Protein AF-A0A401TMN5-F1 (afdb_monomer_lite)

Radius of gyration: 75.32 Å; chains: 1; bounding box: 165×48×218 Å

Structure (mmCIF, N/CA/C/O backbone):
data_AF-A0A401TMN5-F1
#
_entry.id   AF-A0A401TMN5-F1
#
loop_
_atom_site.group_PDB
_atom_site.id
_atom_site.type_symbol
_atom_site.label_atom_id
_atom_site.label_alt_id
_atom_site.label_comp_id
_atom_site.label_asym_id
_atom_site.label_entity_id
_atom_site.label_seq_id
_atom_site.pdbx_PDB_ins_code
_atom_site.Cartn_x
_atom_site.Cartn_y
_atom_site.Cartn_z
_atom_site.occupancy
_atom_site.B_iso_or_equiv
_atom_site.auth_seq_id
_atom_site.auth_comp_id
_atom_site.auth_asym_id
_atom_site.auth_atom_id
_atom_site.pdbx_PDB_model_num
ATOM 1 N N . MET A 1 1 ? 46.908 -35.341 -21.602 1.00 41.22 1 MET A N 1
ATOM 2 C CA . MET A 1 1 ? 45.912 -35.443 -22.692 1.00 41.22 1 MET A CA 1
ATOM 3 C C . MET A 1 1 ? 45.702 -34.010 -23.177 1.00 41.22 1 MET A C 1
ATOM 5 O O . MET A 1 1 ? 45.139 -33.243 -22.419 1.00 41.22 1 MET A O 1
ATOM 9 N N . SER A 1 2 ? 46.355 -33.487 -24.227 1.00 40.03 2 SER A N 1
ATOM 10 C CA . SER A 1 2 ? 46.345 -33.921 -25.642 1.00 40.03 2 SER A CA 1
ATOM 11 C C . SER A 1 2 ? 44.926 -34.336 -26.045 1.00 40.03 2 SER A C 1
ATOM 13 O O . SER A 1 2 ? 44.386 -35.235 -25.409 1.00 40.03 2 SER A O 1
ATOM 15 N N . VAL A 1 3 ? 44.266 -33.691 -27.012 1.00 43.62 3 VAL A N 1
ATOM 16 C CA . VAL A 1 3 ? 44.482 -33.991 -28.437 1.00 43.62 3 VAL A CA 1
ATOM 17 C C . VAL A 1 3 ? 43.688 -33.000 -29.333 1.00 43.62 3 VAL A C 1
ATOM 19 O O . VAL A 1 3 ? 42.474 -32.915 -29.186 1.00 43.62 3 VAL A O 1
ATOM 22 N N . TYR A 1 4 ? 44.417 -32.342 -30.258 1.00 43.50 4 TYR A N 1
ATOM 23 C CA . TYR A 1 4 ? 44.103 -31.986 -31.669 1.00 43.50 4 TYR A CA 1
ATOM 24 C C . TYR A 1 4 ? 43.139 -30.817 -31.974 1.00 43.50 4 TYR A C 1
ATOM 26 O O . TYR A 1 4 ? 41.980 -30.833 -31.581 1.00 43.50 4 TYR A O 1
ATOM 34 N N . ASP A 1 5 ? 43.628 -29.704 -32.550 1.00 44.66 5 ASP A N 1
ATOM 35 C CA . ASP A 1 5 ? 44.030 -29.446 -33.971 1.00 44.66 5 ASP A CA 1
ATOM 36 C C . ASP A 1 5 ? 42.817 -28.956 -34.780 1.00 44.66 5 ASP A C 1
ATOM 38 O O . ASP A 1 5 ? 41.698 -29.366 -34.512 1.00 44.66 5 ASP A O 1
ATOM 42 N N . ALA A 1 6 ? 42.871 -28.136 -35.826 1.00 48.22 6 ALA A N 1
ATOM 43 C CA . ALA A 1 6 ? 43.822 -27.271 -36.527 1.00 48.22 6 ALA A CA 1
ATOM 44 C C . ALA A 1 6 ? 42.944 -26.541 -37.590 1.00 48.22 6 ALA A C 1
ATOM 46 O O . ALA A 1 6 ? 41.729 -26.729 -37.604 1.00 48.22 6 ALA A O 1
ATOM 47 N N . LEU A 1 7 ? 43.555 -25.795 -38.524 1.00 44.66 7 LEU A N 1
ATOM 48 C CA . LEU A 1 7 ? 42.970 -25.001 -39.638 1.00 44.66 7 LEU A CA 1
ATOM 49 C C . LEU A 1 7 ? 42.640 -23.549 -39.221 1.00 44.66 7 LEU A C 1
ATOM 51 O O . LEU A 1 7 ? 41.701 -23.305 -38.482 1.00 44.66 7 LEU A O 1
ATOM 55 N N . GLY A 1 8 ? 43.360 -22.489 -39.599 1.00 42.53 8 GLY A N 1
ATOM 56 C CA . GLY A 1 8 ? 44.159 -22.205 -40.795 1.00 42.53 8 GLY A CA 1
ATOM 57 C C . GLY A 1 8 ? 43.570 -20.938 -41.455 1.00 42.53 8 GLY A C 1
ATOM 58 O O . GLY A 1 8 ? 42.398 -20.966 -41.824 1.00 42.53 8 GLY A O 1
ATOM 59 N N . PRO A 1 9 ? 44.294 -19.806 -41.576 1.00 50.53 9 PRO A N 1
ATOM 60 C CA . PRO A 1 9 ? 43.710 -18.562 -42.081 1.00 50.53 9 PRO A CA 1
ATOM 61 C C . PRO A 1 9 ? 43.578 -18.566 -43.612 1.00 50.53 9 PRO A C 1
ATOM 63 O O . PRO A 1 9 ? 44.536 -18.819 -44.344 1.00 50.53 9 PRO A O 1
ATOM 66 N N . SER A 1 10 ? 42.369 -18.248 -44.080 1.00 46.88 10 SER A N 1
ATOM 67 C CA . SER A 1 10 ? 41.994 -18.138 -45.491 1.00 46.88 10 SER A CA 1
ATOM 68 C C . SER A 1 10 ? 42.803 -17.044 -46.206 1.00 46.88 10 SER A C 1
ATOM 70 O O . SER A 1 10 ? 42.696 -15.856 -45.887 1.00 46.88 10 SER A O 1
ATOM 72 N N . ARG A 1 11 ? 43.638 -17.456 -47.168 1.00 48.62 11 ARG A N 1
ATOM 73 C CA . ARG A 1 11 ? 44.368 -16.580 -48.099 1.00 48.62 11 ARG A CA 1
ATOM 74 C C . ARG A 1 11 ? 43.400 -16.015 -49.141 1.00 48.62 11 ARG A C 1
ATOM 76 O O . ARG A 1 11 ? 42.603 -16.752 -49.713 1.00 48.62 11 ARG A O 1
ATOM 83 N N . ARG A 1 12 ? 43.496 -14.711 -49.418 1.00 63.12 12 ARG A N 1
ATOM 84 C CA . ARG A 1 12 ? 42.761 -14.051 -50.512 1.00 63.12 12 ARG A CA 1
ATOM 85 C C . ARG A 1 12 ? 43.529 -14.172 -51.846 1.00 63.12 12 ARG A C 1
ATOM 87 O O . ARG A 1 12 ? 44.757 -14.224 -51.815 1.00 63.12 12 ARG A O 1
ATOM 94 N N . PRO A 1 13 ? 42.848 -14.175 -53.008 1.00 45.81 13 PRO A N 1
ATOM 95 C CA . PRO A 1 13 ? 43.365 -14.750 -54.262 1.00 45.81 13 PRO A CA 1
ATOM 96 C C . PRO A 1 13 ? 44.265 -13.848 -55.132 1.00 45.81 13 PRO A C 1
ATOM 98 O O . PRO A 1 13 ? 44.257 -13.995 -56.348 1.00 45.81 13 PRO A O 1
ATOM 101 N N . TRP A 1 14 ? 45.034 -12.914 -54.564 1.00 56.97 14 TRP A N 1
ATOM 102 C CA . TRP A 1 14 ? 45.851 -11.977 -55.369 1.00 56.97 14 TRP A CA 1
ATOM 103 C C . TRP A 1 14 ? 47.344 -11.964 -55.013 1.00 56.97 14 TRP A C 1
ATOM 105 O O . TRP A 1 14 ? 48.062 -11.052 -55.410 1.00 56.97 14 TRP A O 1
ATOM 115 N N . ASP A 1 15 ? 47.822 -12.970 -54.280 1.00 51.53 15 ASP A N 1
ATOM 116 C CA . ASP A 1 15 ? 49.229 -13.103 -53.878 1.00 51.53 15 ASP A CA 1
ATOM 117 C C . ASP A 1 15 ? 49.988 -14.059 -54.819 1.00 51.53 15 ASP A C 1
ATOM 119 O O . ASP A 1 15 ? 50.491 -15.102 -54.411 1.00 51.53 15 ASP A O 1
ATOM 123 N N . GLU A 1 16 ? 50.084 -13.707 -56.100 1.00 48.06 16 GLU A N 1
ATOM 124 C CA . GLU A 1 16 ? 51.051 -14.316 -57.020 1.00 48.06 16 GLU A CA 1
ATOM 125 C C . GLU A 1 16 ? 51.724 -13.225 -57.856 1.00 48.06 16 GLU A C 1
ATOM 127 O O . GLU A 1 16 ? 51.071 -12.483 -58.586 1.00 48.06 16 GLU A O 1
ATOM 132 N N . GLY A 1 17 ? 53.053 -13.132 -57.746 1.00 43.12 17 GLY A N 1
ATOM 133 C CA . GLY A 1 17 ? 53.873 -12.341 -58.666 1.00 43.12 17 GLY A CA 1
ATOM 134 C C . GLY A 1 17 ? 54.751 -11.266 -58.025 1.00 43.12 17 GLY A C 1
ATOM 135 O O . GLY A 1 17 ? 54.719 -10.113 -58.444 1.00 43.12 17 GLY A O 1
ATOM 136 N N . ARG A 1 18 ? 55.596 -11.628 -57.052 1.00 50.06 18 ARG A N 1
ATOM 137 C CA . ARG A 1 18 ? 56.775 -10.819 -56.696 1.00 50.06 18 ARG A CA 1
ATOM 138 C C . ARG A 1 18 ? 58.020 -11.434 -57.355 1.00 50.06 18 ARG A C 1
ATOM 140 O O . ARG A 1 18 ? 58.367 -12.556 -56.991 1.00 50.06 18 ARG A O 1
ATOM 147 N N . PRO A 1 19 ? 58.727 -10.744 -58.270 1.00 55.44 19 PRO A N 1
ATOM 148 C CA . PRO A 1 19 ? 60.053 -11.181 -58.697 1.00 55.44 19 PRO A CA 1
ATOM 149 C C . PRO A 1 19 ? 61.143 -10.762 -57.678 1.00 55.44 19 PRO A C 1
ATOM 151 O O . PRO A 1 19 ? 60.977 -9.754 -56.982 1.00 55.44 19 PRO A O 1
ATOM 154 N N . PRO A 1 20 ? 62.245 -11.532 -57.559 1.00 62.59 20 PRO A N 1
ATOM 155 C CA . PRO A 1 20 ? 63.325 -11.304 -56.592 1.00 62.59 20 PRO A CA 1
ATOM 156 C C . PRO A 1 20 ? 64.336 -10.229 -57.055 1.00 62.59 20 PRO A C 1
ATOM 158 O O . PRO A 1 20 ? 64.344 -9.854 -58.229 1.00 62.59 20 PRO A O 1
ATOM 161 N N . PRO A 1 21 ? 65.212 -9.730 -56.154 1.00 51.03 21 PRO A N 1
ATOM 162 C CA . PRO A 1 21 ? 66.201 -8.706 -56.484 1.00 51.03 21 PRO A CA 1
ATOM 163 C C . PRO A 1 21 ? 67.394 -9.288 -57.258 1.00 51.03 21 PRO A C 1
ATOM 165 O O . PRO A 1 21 ? 67.922 -10.345 -56.913 1.00 51.03 21 PRO A O 1
ATOM 168 N N . ALA A 1 22 ? 67.853 -8.569 -58.283 1.00 38.09 22 ALA A N 1
ATOM 169 C CA . ALA A 1 22 ? 69.052 -8.918 -59.037 1.00 38.09 22 ALA A CA 1
ATOM 170 C C . ALA A 1 22 ? 70.311 -8.313 -58.388 1.00 38.09 22 ALA A C 1
ATOM 172 O O . ALA A 1 22 ? 70.464 -7.094 -58.318 1.00 38.09 22 ALA A O 1
ATOM 173 N N . SER A 1 23 ? 71.219 -9.191 -57.956 1.00 45.34 23 SER A N 1
ATOM 174 C CA . SER A 1 23 ? 72.615 -8.888 -57.613 1.00 45.34 23 SER A CA 1
ATOM 175 C C . SER A 1 23 ? 73.531 -9.026 -58.847 1.00 45.34 23 SER A C 1
ATOM 177 O O . SER A 1 23 ? 73.165 -9.702 -59.810 1.00 45.34 23 SER A O 1
ATOM 179 N N . PRO A 1 24 ? 74.727 -8.405 -58.850 1.00 57.41 24 PRO A N 1
ATOM 180 C CA . PRO A 1 24 ? 75.516 -8.167 -60.057 1.00 57.41 24 PRO A CA 1
ATOM 181 C C . PRO A 1 24 ? 76.579 -9.249 -60.296 1.00 57.41 24 PRO A C 1
ATOM 183 O O . PRO A 1 24 ? 77.239 -9.669 -59.349 1.00 57.41 24 PRO A O 1
ATOM 186 N N . CYS A 1 25 ? 76.847 -9.625 -61.556 1.00 30.80 25 CYS A N 1
ATOM 187 C CA . CYS A 1 25 ? 78.163 -10.140 -61.968 1.00 30.80 25 CYS A CA 1
ATOM 188 C C . CYS A 1 25 ? 78.388 -10.192 -63.496 1.00 30.80 25 CYS A C 1
ATOM 190 O O . CYS A 1 25 ? 77.659 -10.842 -64.230 1.00 30.80 25 CYS A O 1
ATOM 192 N N . LYS A 1 26 ? 79.500 -9.557 -63.900 1.00 32.19 26 LYS A N 1
ATOM 193 C CA . LYS A 1 26 ? 80.597 -10.054 -64.763 1.00 32.19 26 LYS A CA 1
ATOM 194 C C . LYS A 1 26 ? 80.309 -10.549 -66.198 1.00 32.19 26 LYS A C 1
ATOM 196 O O . LYS A 1 26 ? 79.873 -11.664 -66.427 1.00 32.19 26 LYS A O 1
ATOM 201 N N . ARG A 1 27 ? 80.799 -9.728 -67.142 1.00 40.50 27 ARG A N 1
ATOM 202 C CA . ARG A 1 27 ? 81.803 -10.025 -68.195 1.00 40.50 27 ARG A CA 1
ATOM 203 C C . ARG A 1 27 ? 81.790 -11.434 -68.810 1.00 40.50 27 ARG A C 1
ATOM 205 O O . ARG A 1 27 ? 82.268 -12.358 -68.167 1.00 40.50 27 ARG A O 1
ATOM 212 N N . VAL A 1 28 ? 81.561 -11.507 -70.127 1.00 33.22 28 VAL A N 1
ATOM 213 C CA . VAL A 1 28 ? 82.340 -12.380 -71.027 1.00 33.22 28 VAL A CA 1
ATOM 214 C C . VAL A 1 28 ? 82.621 -11.649 -72.343 1.00 33.22 28 VAL A C 1
ATOM 216 O O . VAL A 1 28 ? 81.725 -11.132 -73.003 1.00 33.22 28 VAL A O 1
ATOM 219 N N . SER A 1 29 ? 83.907 -11.597 -72.676 1.00 41.50 29 SER A N 1
ATOM 220 C CA . SER A 1 29 ? 84.474 -11.158 -73.944 1.00 41.50 29 SER A CA 1
ATOM 221 C C . SER A 1 29 ? 84.162 -12.165 -75.056 1.00 41.50 29 SER A C 1
ATOM 223 O O . SER A 1 29 ? 84.325 -13.363 -74.852 1.00 41.50 29 SER A O 1
ATOM 225 N N . GLY A 1 30 ? 83.809 -11.687 -76.248 1.00 30.91 30 GLY A N 1
ATOM 226 C CA . GLY A 1 30 ? 83.633 -12.517 -77.441 1.00 30.91 30 GLY A CA 1
ATOM 227 C C . GLY A 1 30 ? 84.068 -11.763 -78.690 1.00 30.91 30 GLY A C 1
ATOM 228 O O . GLY A 1 30 ? 83.282 -11.062 -79.314 1.00 30.91 30 GLY A O 1
ATOM 229 N N . LEU A 1 31 ? 85.354 -11.877 -79.010 1.00 41.25 31 LEU A N 1
ATOM 230 C CA . LEU A 1 31 ? 85.978 -11.393 -80.234 1.00 41.25 31 LEU A CA 1
ATOM 231 C C . LEU A 1 31 ? 85.603 -12.345 -81.382 1.00 41.25 31 LEU A C 1
ATOM 233 O O . LEU A 1 31 ? 85.973 -13.514 -81.326 1.00 41.25 31 LEU A O 1
ATOM 237 N N . VAL A 1 32 ? 84.948 -11.868 -82.443 1.00 37.34 32 VAL A N 1
ATOM 238 C CA . VAL A 1 32 ? 84.940 -12.574 -83.737 1.00 37.34 32 VAL A CA 1
ATOM 239 C C . VAL A 1 32 ? 85.198 -11.570 -84.854 1.00 37.34 32 VAL A C 1
ATOM 241 O O . VAL A 1 32 ? 84.341 -10.783 -85.246 1.00 37.34 32 VAL A O 1
ATOM 244 N N . ARG A 1 33 ? 86.433 -11.612 -85.360 1.00 37.41 33 ARG A N 1
ATOM 245 C CA . ARG A 1 33 ? 86.832 -11.043 -86.648 1.00 37.41 33 ARG A CA 1
ATOM 246 C C . ARG A 1 33 ? 86.156 -11.823 -87.773 1.00 37.41 33 ARG A C 1
ATOM 248 O O . ARG A 1 33 ? 86.213 -13.049 -87.786 1.00 37.41 33 ARG A O 1
ATOM 255 N N . ARG A 1 34 ? 85.693 -11.114 -88.800 1.00 33.88 34 ARG A N 1
ATOM 256 C CA . ARG A 1 34 ? 85.689 -11.620 -90.176 1.00 33.88 34 ARG A CA 1
ATOM 257 C C . ARG A 1 34 ? 86.198 -10.533 -91.115 1.00 33.88 34 ARG A C 1
ATOM 259 O O . ARG A 1 34 ? 85.511 -9.567 -91.416 1.00 33.88 34 ARG A O 1
ATOM 266 N N . THR A 1 35 ? 87.441 -10.707 -91.538 1.00 40.03 35 THR A N 1
ATOM 267 C CA . THR A 1 35 ? 88.023 -10.090 -92.729 1.00 40.03 35 THR A CA 1
ATOM 268 C C . THR A 1 35 ? 87.547 -10.851 -93.961 1.00 40.03 35 THR A C 1
ATOM 270 O O . THR A 1 35 ? 87.637 -12.078 -93.976 1.00 40.03 35 THR A O 1
ATOM 273 N N . ALA A 1 36 ? 87.149 -10.143 -95.015 1.00 33.47 36 ALA A N 1
ATOM 274 C CA . ALA A 1 36 ? 87.198 -10.671 -96.372 1.00 33.47 36 ALA A CA 1
ATOM 275 C C . ALA A 1 36 ? 87.856 -9.625 -97.279 1.00 33.47 36 ALA A C 1
ATOM 277 O O . ALA A 1 36 ? 87.353 -8.525 -97.484 1.00 33.47 36 ALA A O 1
ATOM 278 N N . ARG A 1 37 ? 89.049 -10.008 -97.728 1.00 40.22 37 ARG A N 1
ATOM 279 C CA . ARG A 1 37 ? 89.920 -9.391 -98.726 1.00 40.22 37 ARG A CA 1
ATOM 280 C C . ARG A 1 37 ? 89.360 -9.759 -100.108 1.00 40.22 37 ARG A C 1
ATOM 282 O O . ARG A 1 37 ? 89.026 -10.921 -100.309 1.00 40.22 37 ARG A O 1
ATOM 289 N N . ALA A 1 38 ? 89.346 -8.832 -101.058 1.00 32.94 38 ALA A N 1
ATOM 290 C CA . ALA A 1 38 ? 89.322 -9.134 -102.494 1.00 32.94 38 ALA A CA 1
ATOM 291 C C . ALA A 1 38 ? 90.515 -8.364 -103.092 1.00 32.94 38 ALA A C 1
ATOM 293 O O . ALA A 1 38 ? 90.551 -7.144 -102.996 1.00 32.94 38 ALA A O 1
ATOM 294 N N . ALA A 1 39 ? 91.667 -8.990 -103.348 1.00 37.06 39 ALA A N 1
ATOM 295 C CA . ALA A 1 39 ? 91.988 -9.851 -104.491 1.00 37.06 39 ALA A CA 1
ATOM 296 C C . ALA A 1 39 ? 91.923 -9.083 -105.822 1.00 37.06 39 ALA A C 1
ATOM 298 O O . ALA A 1 39 ? 90.928 -9.105 -106.537 1.00 37.06 39 ALA A O 1
ATOM 299 N N . SER A 1 40 ? 93.028 -8.396 -106.113 1.00 36.78 40 SER A N 1
ATOM 300 C CA . SER A 1 40 ? 93.484 -8.051 -107.454 1.00 36.78 40 SER A CA 1
ATOM 301 C C . SER A 1 40 ? 93.829 -9.332 -108.229 1.00 36.78 40 SER A C 1
ATOM 303 O O . SER A 1 40 ? 94.411 -10.262 -107.673 1.00 36.78 40 SER A O 1
ATOM 305 N N . CYS A 1 41 ? 93.483 -9.384 -109.512 1.00 34.97 41 CYS A N 1
ATOM 306 C CA . CYS A 1 41 ? 93.941 -10.392 -110.474 1.00 34.97 41 CYS A CA 1
ATOM 307 C C . CYS A 1 41 ? 94.347 -9.692 -111.791 1.00 34.97 41 CYS A C 1
ATOM 309 O O . CYS A 1 41 ? 93.962 -8.538 -111.991 1.00 34.97 41 CYS A O 1
ATOM 311 N N . PRO A 1 42 ? 95.179 -10.333 -112.636 1.00 46.41 42 PRO A N 1
ATOM 312 C CA . PRO A 1 42 ? 96.009 -9.661 -113.641 1.00 46.41 42 PRO A CA 1
ATOM 313 C C . PRO A 1 42 ? 95.351 -9.481 -115.036 1.00 46.41 42 PRO A C 1
ATOM 315 O O . PRO A 1 42 ? 94.339 -10.097 -115.342 1.00 46.41 42 PRO A O 1
ATOM 318 N N . SER A 1 43 ? 95.979 -8.596 -115.829 1.00 43.16 43 SER A N 1
ATOM 319 C CA . SER A 1 43 ? 95.863 -8.146 -117.254 1.00 43.16 43 SER A CA 1
ATOM 320 C C . SER A 1 43 ? 95.446 -9.147 -118.373 1.00 43.16 43 SER A C 1
ATOM 322 O O . SER A 1 43 ? 95.597 -10.340 -118.122 1.00 43.16 43 SER A O 1
ATOM 324 N N . PRO A 1 44 ? 95.262 -8.753 -119.678 1.00 60.28 44 PRO A N 1
ATOM 325 C CA . PRO A 1 44 ? 94.606 -7.577 -120.329 1.00 60.28 44 PRO A CA 1
ATOM 326 C C . PRO A 1 44 ? 93.667 -7.885 -121.571 1.00 60.28 44 PRO A C 1
ATOM 328 O O . PRO A 1 44 ? 93.820 -8.923 -122.204 1.00 60.28 44 PRO A O 1
ATOM 331 N N . CYS A 1 45 ? 92.821 -6.899 -121.983 1.00 35.66 45 CYS A N 1
ATOM 332 C CA . CYS A 1 45 ? 92.143 -6.640 -123.311 1.00 35.66 45 CYS A CA 1
ATOM 333 C C . CYS A 1 45 ? 91.004 -7.569 -123.860 1.00 35.66 45 CYS A C 1
ATOM 335 O O . CYS A 1 45 ? 91.029 -8.753 -123.546 1.00 35.66 45 CYS A O 1
ATOM 337 N N . PRO A 1 46 ? 90.102 -7.143 -124.809 1.00 51.88 46 PRO A N 1
ATOM 338 C CA . PRO A 1 46 ? 89.565 -5.817 -125.230 1.00 51.88 46 PRO A CA 1
ATOM 339 C C . PRO A 1 46 ? 87.980 -5.813 -125.362 1.00 51.88 46 PRO A C 1
ATOM 341 O O . PRO A 1 46 ? 87.360 -6.508 -124.565 1.00 51.88 46 PRO A O 1
ATOM 344 N N . PRO A 1 47 ? 87.269 -4.998 -126.197 1.00 60.94 47 PRO A N 1
ATOM 345 C CA . PRO A 1 47 ? 86.307 -3.977 -125.743 1.00 60.94 47 PRO A CA 1
ATOM 346 C C . PRO A 1 47 ? 84.801 -4.227 -126.062 1.00 60.94 47 PRO A C 1
ATOM 348 O O . PRO A 1 47 ? 84.449 -5.133 -126.806 1.00 60.94 47 PRO A O 1
ATOM 351 N N . GLU A 1 48 ? 83.962 -3.312 -125.537 1.00 41.66 48 GLU A N 1
ATOM 352 C CA . GLU A 1 48 ? 82.614 -2.868 -125.988 1.00 41.66 48 GLU A CA 1
ATOM 353 C C . GLU A 1 48 ? 81.361 -3.205 -125.132 1.00 41.66 48 GLU A C 1
ATOM 355 O O . GLU A 1 48 ? 80.940 -4.352 -125.024 1.00 41.66 48 GLU A O 1
ATOM 360 N N . LEU A 1 49 ? 80.747 -2.135 -124.570 1.00 50.28 49 LEU A N 1
ATOM 361 C CA . LEU A 1 49 ? 79.312 -1.726 -124.597 1.00 50.28 49 LEU A CA 1
ATOM 362 C C . LEU A 1 49 ? 78.833 -1.041 -123.273 1.00 50.28 49 LEU A C 1
ATOM 364 O O . LEU A 1 49 ? 78.428 -1.718 -122.329 1.00 50.28 49 LEU A O 1
ATOM 368 N N . PRO A 1 50 ? 78.836 0.314 -123.172 1.00 54.75 50 PRO A N 1
ATOM 369 C CA . PRO A 1 50 ? 78.666 1.086 -121.918 1.00 54.75 50 PRO A CA 1
ATOM 370 C C . PRO A 1 50 ? 77.238 1.290 -121.364 1.00 54.75 50 PRO A C 1
ATOM 372 O O . PRO A 1 50 ? 77.071 2.057 -120.418 1.00 54.75 50 PRO A O 1
ATOM 375 N N . GLN A 1 51 ? 76.192 0.692 -121.941 1.00 54.97 51 GLN A N 1
ATOM 376 C CA . GLN A 1 51 ? 74.810 1.147 -121.684 1.00 54.97 51 GLN A CA 1
ATOM 377 C C . GLN A 1 51 ? 74.072 0.396 -120.553 1.00 54.97 51 GLN A C 1
ATOM 379 O O . GLN A 1 51 ? 73.284 1.007 -119.840 1.00 54.97 51 GLN A O 1
ATOM 384 N N . LEU A 1 52 ? 74.389 -0.877 -120.284 1.00 54.34 52 LEU A N 1
ATOM 385 C CA . LEU A 1 52 ? 73.724 -1.684 -119.236 1.00 54.34 52 LEU A CA 1
ATOM 386 C C . LEU A 1 52 ? 74.215 -1.401 -117.796 1.00 54.34 52 LEU A C 1
ATOM 388 O O . LEU A 1 52 ? 73.528 -1.705 -116.821 1.00 54.34 52 LEU A O 1
ATOM 392 N N . SER A 1 53 ? 75.401 -0.809 -117.624 1.00 59.84 53 SER A N 1
ATOM 393 C CA . SER A 1 53 ? 76.004 -0.538 -116.306 1.00 59.84 53 SER A CA 1
ATOM 394 C C . SER A 1 53 ? 75.478 0.742 -115.644 1.00 59.84 53 SER A C 1
ATOM 396 O O . SER A 1 53 ? 75.391 0.810 -114.414 1.00 59.84 53 SER A O 1
ATOM 398 N N . ALA A 1 54 ? 75.079 1.737 -116.439 1.00 62.94 54 ALA A N 1
ATOM 399 C CA . ALA A 1 54 ? 74.512 2.992 -115.950 1.00 62.94 54 ALA A CA 1
ATOM 400 C C . ALA A 1 54 ? 73.111 2.797 -115.340 1.00 62.94 54 ALA A C 1
ATOM 402 O O . ALA A 1 54 ? 72.804 3.375 -114.295 1.00 62.94 54 ALA A O 1
ATOM 403 N N . GLU A 1 55 ? 72.287 1.926 -115.931 1.00 66.56 55 GLU A N 1
ATOM 404 C CA . GLU A 1 55 ? 70.940 1.612 -115.436 1.00 66.56 55 GLU A CA 1
ATOM 405 C C . GLU A 1 55 ? 70.974 0.893 -114.075 1.00 66.56 55 GLU A C 1
ATOM 407 O O . GLU A 1 55 ? 70.240 1.263 -113.157 1.00 66.56 55 GLU A O 1
ATOM 412 N N . LEU A 1 56 ? 71.891 -0.064 -113.885 1.00 70.06 56 LEU A N 1
ATOM 413 C CA . LEU A 1 56 ? 72.073 -0.777 -112.611 1.00 70.06 56 LEU A CA 1
ATOM 414 C C . LEU A 1 56 ? 72.598 0.125 -111.483 1.00 70.06 56 LEU A C 1
ATOM 416 O O . LEU A 1 56 ? 72.199 -0.027 -110.325 1.00 70.06 56 LEU A O 1
ATOM 420 N N . LEU A 1 57 ? 73.481 1.076 -111.797 1.00 73.31 57 LEU A N 1
ATOM 421 C CA . LEU A 1 57 ? 73.946 2.077 -110.831 1.00 73.31 57 LEU A CA 1
ATOM 422 C C . LEU A 1 57 ? 72.823 3.052 -110.450 1.00 73.31 57 LEU A C 1
ATOM 424 O O . LEU A 1 57 ? 72.697 3.399 -109.275 1.00 73.31 57 LEU A O 1
ATOM 428 N N . GLY A 1 58 ? 71.969 3.425 -111.409 1.00 75.75 58 GLY A N 1
ATOM 429 C CA . GLY A 1 58 ? 70.764 4.218 -111.168 1.00 75.75 58 GLY A CA 1
ATOM 430 C C . GLY A 1 58 ? 69.744 3.506 -110.274 1.00 75.75 58 GLY A C 1
ATOM 431 O O . GLY A 1 58 ? 69.216 4.118 -109.346 1.00 75.75 58 GLY A O 1
ATOM 432 N N . LEU A 1 59 ? 69.510 2.205 -110.486 1.00 78.75 59 LEU A N 1
ATOM 433 C CA . LEU A 1 59 ? 68.638 1.389 -109.630 1.00 78.75 59 LEU A CA 1
ATOM 434 C C . LEU A 1 59 ? 69.187 1.264 -108.203 1.00 78.75 59 LEU A C 1
ATOM 436 O O . LEU A 1 59 ? 68.460 1.528 -107.249 1.00 78.75 59 LEU A O 1
ATOM 440 N N . ARG A 1 60 ? 70.488 0.991 -108.037 1.00 80.69 60 ARG A N 1
ATOM 441 C CA . ARG A 1 60 ? 71.130 0.953 -106.709 1.00 80.69 60 ARG A CA 1
ATOM 442 C C . ARG A 1 60 ? 71.103 2.302 -105.993 1.00 80.69 60 ARG A C 1
ATOM 444 O O . ARG A 1 60 ? 70.994 2.337 -104.771 1.00 80.69 60 ARG A O 1
ATOM 451 N N . ALA A 1 61 ? 71.234 3.413 -106.716 1.00 81.94 61 ALA A N 1
ATOM 452 C CA . ALA A 1 61 ? 71.118 4.747 -106.131 1.00 81.94 61 ALA A CA 1
ATOM 453 C C . ALA A 1 61 ? 69.684 5.024 -105.646 1.00 81.94 61 ALA A C 1
ATOM 455 O O . ALA A 1 61 ? 69.507 5.521 -104.535 1.00 81.94 61 ALA A O 1
ATOM 456 N N . ARG A 1 62 ? 68.672 4.624 -106.428 1.00 84.00 62 ARG A N 1
ATOM 457 C CA . ARG A 1 62 ? 67.253 4.715 -106.043 1.00 84.00 62 ARG A CA 1
ATOM 458 C C . ARG A 1 62 ? 66.925 3.842 -104.830 1.00 84.00 62 ARG A C 1
ATOM 460 O O . ARG A 1 62 ? 66.314 4.336 -103.892 1.00 84.00 62 ARG A O 1
ATOM 467 N N . GLU A 1 63 ? 67.383 2.592 -104.797 1.00 87.50 63 GLU A N 1
ATOM 468 C CA . GLU A 1 63 ? 67.223 1.702 -103.635 1.00 87.50 63 GLU A CA 1
ATOM 469 C C . GLU A 1 63 ? 67.905 2.270 -102.386 1.00 87.50 63 GLU A C 1
ATOM 471 O O . GLU A 1 63 ? 67.334 2.251 -101.299 1.00 87.50 63 GLU A O 1
ATOM 476 N N . ARG A 1 64 ? 69.112 2.834 -102.526 1.00 87.81 64 ARG A N 1
ATOM 477 C CA . ARG A 1 64 ? 69.809 3.510 -101.419 1.00 87.81 64 ARG A CA 1
ATOM 478 C C . ARG A 1 64 ? 69.031 4.712 -100.898 1.00 87.81 64 ARG A C 1
ATOM 480 O O . ARG A 1 64 ? 68.979 4.8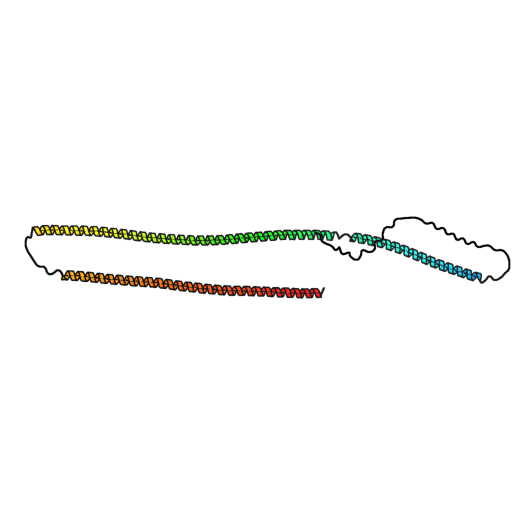96 -99.688 1.00 87.81 64 ARG A O 1
ATOM 487 N N . GLN A 1 65 ? 68.427 5.502 -101.781 1.00 88.56 65 GLN A N 1
ATOM 488 C CA . GLN A 1 65 ? 67.595 6.636 -101.389 1.00 88.56 65 GLN A CA 1
ATOM 489 C C . GLN A 1 65 ? 66.308 6.176 -100.692 1.00 88.56 65 GLN A C 1
ATOM 491 O O . GLN A 1 65 ? 65.970 6.706 -99.642 1.00 88.56 65 GLN A O 1
ATOM 496 N N . GLN A 1 66 ? 65.644 5.134 -101.196 1.00 88.44 66 GLN A N 1
ATOM 497 C CA . GLN A 1 66 ? 64.479 4.536 -100.534 1.00 88.44 66 GLN A CA 1
ATOM 498 C C . GLN A 1 66 ? 64.832 3.963 -99.155 1.00 88.44 66 GLN A C 1
ATOM 500 O O . GLN A 1 66 ? 64.083 4.148 -98.199 1.00 88.44 66 GLN A O 1
ATOM 505 N N . LEU A 1 67 ? 65.987 3.302 -99.023 1.00 90.94 67 LEU A N 1
ATOM 506 C CA . LEU A 1 67 ? 66.491 2.822 -97.736 1.00 90.94 67 LEU A CA 1
ATOM 507 C C . LEU A 1 67 ? 66.845 3.975 -96.791 1.00 90.94 67 LEU A C 1
ATOM 509 O O . LEU A 1 67 ? 66.604 3.847 -95.594 1.00 90.94 67 LEU A O 1
ATOM 513 N N . ALA A 1 68 ? 67.377 5.088 -97.304 1.00 89.94 68 ALA A N 1
ATOM 514 C CA . ALA A 1 68 ? 67.625 6.293 -96.516 1.00 89.94 68 ALA A CA 1
ATOM 515 C C . ALA A 1 68 ? 66.309 6.913 -96.021 1.00 89.94 68 ALA A C 1
ATOM 517 O O . ALA A 1 68 ? 66.152 7.099 -94.821 1.00 89.94 68 ALA A O 1
ATOM 518 N N . GLU A 1 69 ? 65.320 7.101 -96.899 1.00 92.56 69 GLU A N 1
ATOM 519 C CA . GLU A 1 69 ? 63.994 7.620 -96.534 1.00 92.56 69 GLU A CA 1
ATOM 520 C C . GLU A 1 69 ? 63.267 6.714 -95.527 1.00 92.56 69 GLU A C 1
ATOM 522 O O . GLU A 1 69 ? 62.605 7.194 -94.604 1.00 92.56 69 GLU A O 1
ATOM 527 N N . LEU A 1 70 ? 63.389 5.391 -95.673 1.00 94.38 70 LEU A N 1
ATOM 528 C CA . LEU A 1 70 ? 62.875 4.433 -94.694 1.00 94.38 70 LEU A CA 1
ATOM 529 C C . LEU A 1 70 ? 63.601 4.562 -93.354 1.00 94.38 70 LEU A C 1
ATOM 531 O O . LEU A 1 70 ? 62.949 4.550 -92.313 1.00 94.38 70 LEU A O 1
ATOM 535 N N . ASN A 1 71 ? 64.926 4.703 -93.367 1.00 93.75 71 ASN A N 1
ATOM 536 C CA . ASN A 1 71 ? 65.725 4.873 -92.156 1.00 93.75 71 ASN A CA 1
ATOM 537 C C . ASN A 1 71 ? 65.383 6.184 -91.433 1.00 93.75 71 ASN A C 1
ATOM 539 O O . ASN A 1 71 ? 65.180 6.167 -90.223 1.00 93.75 71 ASN A O 1
ATOM 543 N N . ASP A 1 72 ? 65.181 7.280 -92.162 1.00 93.06 72 ASP A N 1
ATOM 544 C CA . ASP A 1 72 ? 64.742 8.560 -91.596 1.00 93.06 72 ASP A CA 1
ATOM 545 C C . ASP A 1 72 ? 63.354 8.441 -90.943 1.00 93.06 72 ASP A C 1
ATOM 547 O O . ASP A 1 72 ? 63.126 8.924 -89.829 1.00 93.06 72 ASP A O 1
ATOM 551 N N . ARG A 1 73 ? 62.425 7.710 -91.578 1.00 94.62 73 ARG A N 1
ATOM 552 C CA . ARG A 1 73 ? 61.120 7.389 -90.974 1.00 94.62 73 ARG A CA 1
ATOM 553 C C . ARG A 1 73 ? 61.273 6.515 -89.726 1.00 94.62 73 ARG A C 1
ATOM 555 O O . ARG A 1 73 ? 60.608 6.779 -88.724 1.00 94.62 73 ARG A O 1
ATOM 562 N N . PHE A 1 74 ? 62.147 5.505 -89.748 1.00 95.69 74 PHE A N 1
ATOM 563 C CA . PHE A 1 74 ? 62.432 4.662 -88.581 1.00 95.69 74 PHE A CA 1
ATOM 564 C C . PHE A 1 74 ? 63.055 5.456 -87.431 1.00 95.69 74 PHE A C 1
ATOM 566 O O . PHE A 1 74 ? 62.636 5.275 -86.288 1.00 95.69 74 PHE A O 1
ATOM 573 N N . ALA A 1 75 ? 63.985 6.368 -87.710 1.00 94.38 75 ALA A N 1
ATOM 574 C CA . ALA A 1 75 ? 64.548 7.274 -86.717 1.00 94.38 75 ALA A CA 1
ATOM 575 C C . ALA A 1 75 ? 63.443 8.124 -86.064 1.00 94.38 75 ALA A C 1
ATOM 577 O O . ALA A 1 75 ? 63.359 8.179 -84.835 1.00 94.38 75 ALA A O 1
ATOM 578 N N . GLY A 1 76 ? 62.516 8.664 -86.865 1.00 95.62 76 GLY A N 1
ATOM 579 C CA . GLY A 1 76 ? 61.340 9.383 -86.365 1.00 95.62 76 GLY A CA 1
ATOM 580 C C . GLY A 1 76 ? 60.427 8.529 -85.471 1.00 95.62 76 GLY A C 1
ATOM 581 O O . GLY A 1 76 ? 59.977 8.989 -84.417 1.00 95.62 76 GLY A O 1
ATOM 582 N N . TYR A 1 77 ? 60.181 7.264 -85.831 1.00 97.00 77 TYR A N 1
ATOM 583 C CA . TYR A 1 77 ? 59.426 6.341 -84.975 1.00 97.00 77 TYR A CA 1
ATOM 584 C C . TYR A 1 77 ? 60.164 6.018 -83.671 1.00 97.00 77 TYR A C 1
ATOM 586 O O . TYR A 1 77 ? 59.532 6.014 -82.616 1.00 97.00 77 TYR A O 1
ATOM 594 N N . ILE A 1 78 ? 61.482 5.799 -83.707 1.00 95.69 78 ILE A N 1
ATOM 595 C CA . ILE A 1 78 ? 62.297 5.538 -82.510 1.00 95.69 78 ILE A CA 1
ATOM 596 C C . ILE A 1 78 ? 62.258 6.740 -81.562 1.00 95.69 78 ILE A C 1
ATOM 598 O O . ILE A 1 78 ? 62.080 6.567 -80.356 1.00 95.69 78 ILE A O 1
ATOM 602 N N . GLU A 1 79 ? 62.375 7.963 -82.079 1.00 95.69 79 GLU A N 1
ATOM 603 C CA . GLU A 1 79 ? 62.230 9.174 -81.270 1.00 95.69 79 GLU A CA 1
ATOM 604 C C . GLU A 1 79 ? 60.837 9.288 -80.653 1.00 95.69 79 GLU A C 1
ATOM 606 O O . GLU A 1 79 ? 60.710 9.606 -79.468 1.00 95.69 79 GLU A O 1
ATOM 611 N N . ARG A 1 80 ? 59.785 8.980 -81.421 1.00 96.62 80 ARG A N 1
ATOM 612 C CA . ARG A 1 80 ? 58.409 8.983 -80.915 1.00 96.62 80 ARG A CA 1
ATOM 613 C C . ARG A 1 80 ? 58.204 7.939 -79.819 1.00 96.62 80 ARG A C 1
ATOM 615 O O . ARG A 1 80 ? 57.607 8.266 -78.798 1.00 96.62 80 ARG A O 1
ATOM 622 N N . VAL A 1 81 ? 58.724 6.724 -79.990 1.00 97.25 81 VAL A N 1
ATOM 623 C CA . VAL A 1 81 ? 58.675 5.665 -78.968 1.00 97.25 81 VAL A CA 1
ATOM 624 C C . VAL A 1 81 ? 59.429 6.099 -77.714 1.00 97.25 81 VAL A C 1
ATOM 626 O O . VAL A 1 81 ? 58.872 6.011 -76.628 1.00 97.25 81 VAL A O 1
ATOM 629 N N . ARG A 1 82 ? 60.632 6.675 -77.839 1.00 96.00 82 ARG A N 1
ATOM 630 C CA . ARG A 1 82 ? 61.386 7.203 -76.686 1.00 96.00 82 ARG A CA 1
ATOM 631 C C . ARG A 1 82 ? 60.619 8.293 -75.938 1.00 96.00 82 ARG A C 1
ATOM 633 O O . ARG A 1 82 ? 60.584 8.271 -74.710 1.00 96.00 82 ARG A O 1
ATOM 640 N N . ARG A 1 83 ? 59.983 9.227 -76.656 1.00 97.00 83 ARG A N 1
ATOM 641 C CA . ARG A 1 83 ? 59.128 10.261 -76.045 1.00 97.00 83 ARG A CA 1
ATOM 642 C C . ARG A 1 83 ? 57.936 9.635 -75.318 1.00 97.00 83 ARG A C 1
ATOM 644 O O . ARG A 1 83 ? 57.670 10.005 -74.180 1.00 97.00 83 ARG A O 1
ATOM 651 N N . LEU A 1 84 ? 57.263 8.661 -75.932 1.00 97.00 84 LEU A N 1
ATOM 652 C CA . LEU A 1 84 ? 56.134 7.951 -75.321 1.00 97.00 84 LEU A CA 1
ATOM 653 C C . LEU A 1 84 ? 56.554 7.125 -74.100 1.00 97.00 84 LEU A C 1
ATOM 655 O O . LEU A 1 84 ? 55.837 7.107 -73.108 1.00 97.00 84 LEU A O 1
ATOM 659 N N . GLU A 1 85 ? 57.717 6.475 -74.125 1.00 96.62 85 GLU A N 1
ATOM 660 C CA . GLU A 1 85 ? 58.268 5.752 -72.975 1.00 96.62 85 GLU A CA 1
ATOM 661 C C . GLU A 1 85 ? 58.597 6.697 -71.818 1.00 96.62 85 GLU A C 1
ATOM 663 O O . GLU A 1 85 ? 58.296 6.387 -70.667 1.00 96.62 85 GLU A O 1
ATOM 668 N N . GLN A 1 86 ? 59.191 7.858 -72.107 1.00 96.88 86 GLN A N 1
ATOM 669 C CA . GLN A 1 86 ? 59.455 8.885 -71.098 1.00 96.88 86 GLN A CA 1
ATOM 670 C C . GLN A 1 86 ? 58.152 9.417 -70.493 1.00 96.88 86 GLN A C 1
ATOM 672 O O . GLN A 1 86 ? 58.046 9.508 -69.271 1.00 96.88 86 GLN A O 1
ATOM 677 N N . GLN A 1 87 ? 57.144 9.692 -71.325 1.00 97.19 87 GLN A N 1
ATOM 678 C CA . GLN A 1 87 ? 55.814 10.105 -70.870 1.00 97.19 87 GLN A CA 1
ATOM 679 C C . GLN A 1 87 ? 55.141 9.020 -70.021 1.00 97.19 87 GLN A C 1
ATOM 681 O O . GLN A 1 87 ? 54.638 9.320 -68.944 1.00 97.19 87 GLN A O 1
ATOM 686 N N . ASN A 1 88 ? 55.190 7.753 -70.438 1.00 96.75 88 ASN A N 1
ATOM 687 C CA . ASN A 1 88 ? 54.641 6.642 -69.657 1.00 96.75 88 ASN A CA 1
ATOM 688 C C . ASN A 1 88 ? 55.347 6.481 -68.308 1.00 96.75 88 ASN A C 1
ATOM 690 O O . ASN A 1 88 ? 54.694 6.223 -67.301 1.00 96.75 88 ASN A O 1
ATOM 694 N N . ARG A 1 89 ? 56.675 6.654 -68.262 1.00 96.88 89 ARG A N 1
ATOM 695 C CA . ARG A 1 89 ? 57.432 6.626 -67.001 1.00 96.88 89 ARG A CA 1
ATOM 696 C C . ARG A 1 89 ? 57.023 7.770 -66.078 1.00 96.88 89 ARG A C 1
ATOM 698 O O . ARG A 1 89 ? 56.833 7.526 -64.892 1.00 96.88 89 ARG A O 1
ATOM 705 N N . ALA A 1 90 ? 56.856 8.982 -66.606 1.00 96.88 90 ALA A N 1
ATOM 706 C CA . ALA A 1 90 ? 56.384 10.124 -65.825 1.00 96.88 90 ALA A CA 1
ATOM 707 C C . ALA A 1 90 ? 54.977 9.872 -65.258 1.00 96.88 90 ALA A C 1
ATOM 709 O O . ALA A 1 90 ? 54.781 9.966 -64.049 1.00 96.88 90 ALA A O 1
ATOM 710 N N . LEU A 1 91 ? 54.037 9.428 -66.098 1.00 97.06 91 LEU A N 1
ATOM 711 C CA . LEU A 1 91 ? 52.674 9.093 -65.673 1.00 97.06 91 LEU A CA 1
ATOM 712 C C . LEU A 1 91 ? 52.646 7.957 -64.643 1.00 97.06 91 LEU A C 1
ATOM 714 O O . LEU A 1 91 ? 51.865 8.000 -63.696 1.00 97.06 91 LEU A O 1
ATOM 718 N N . ALA A 1 92 ? 53.506 6.946 -64.786 1.00 96.12 92 ALA A N 1
ATOM 719 C CA . ALA A 1 92 ? 53.606 5.860 -63.817 1.00 96.12 92 ALA A CA 1
ATOM 720 C C . ALA A 1 92 ? 54.073 6.356 -62.439 1.00 96.12 92 ALA A C 1
ATOM 722 O O . ALA A 1 92 ? 53.530 5.916 -61.424 1.00 96.12 92 ALA A O 1
ATOM 723 N N . LEU A 1 93 ? 55.037 7.282 -62.396 1.00 96.38 93 LEU A N 1
ATOM 724 C CA . LEU A 1 93 ? 55.508 7.895 -61.150 1.00 96.38 93 LEU A CA 1
ATOM 725 C C . LEU A 1 93 ? 54.435 8.785 -60.513 1.00 96.38 93 LEU A C 1
ATOM 727 O O . LEU A 1 93 ? 54.198 8.688 -59.311 1.00 96.38 93 LEU A O 1
ATOM 731 N N . GLU A 1 94 ? 53.739 9.602 -61.305 1.00 95.75 94 GLU A N 1
ATOM 732 C CA . GLU A 1 94 ? 52.622 10.425 -60.822 1.00 95.75 94 GLU A CA 1
ATOM 733 C C . GLU A 1 94 ? 51.502 9.562 -60.231 1.00 95.75 94 GLU A C 1
ATOM 735 O O . GLU A 1 94 ? 50.991 9.834 -59.145 1.00 95.75 94 GLU A O 1
ATOM 740 N N . LEU A 1 95 ? 51.163 8.466 -60.907 1.00 94.00 95 LEU A N 1
ATOM 741 C CA . LEU A 1 95 ? 50.142 7.528 -60.461 1.00 94.00 95 LEU A CA 1
ATOM 742 C C . LEU A 1 95 ? 50.554 6.782 -59.182 1.00 94.00 95 LEU A C 1
ATOM 744 O O . LEU A 1 95 ? 49.709 6.537 -58.319 1.00 94.00 95 LEU A O 1
ATOM 748 N N . GLN A 1 96 ? 51.836 6.444 -59.022 1.00 92.69 96 GLN A N 1
ATOM 749 C CA . GLN A 1 96 ? 52.364 5.899 -57.766 1.00 92.69 96 GLN A CA 1
ATOM 750 C C . GLN A 1 96 ? 52.262 6.921 -56.626 1.00 92.69 96 GLN A C 1
ATOM 752 O O . GLN A 1 96 ? 51.708 6.594 -55.578 1.00 92.69 96 GLN A O 1
ATOM 757 N N . ALA A 1 97 ? 52.682 8.166 -56.855 1.00 90.88 97 ALA A N 1
ATOM 758 C CA . ALA A 1 97 ? 52.600 9.229 -55.854 1.00 90.88 97 ALA A CA 1
ATOM 759 C C . ALA A 1 97 ? 51.150 9.526 -55.428 1.00 90.88 97 ALA A C 1
ATOM 761 O O . ALA A 1 97 ? 50.872 9.733 -54.246 1.00 90.88 97 ALA A O 1
ATOM 762 N N . LEU A 1 98 ? 50.199 9.508 -56.368 1.00 88.50 98 LEU A N 1
ATOM 763 C CA . LEU A 1 98 ? 48.774 9.654 -56.058 1.00 88.50 98 LEU A CA 1
ATOM 764 C C . LEU A 1 98 ? 48.255 8.477 -55.227 1.00 88.50 98 LEU A C 1
ATOM 766 O O . LEU A 1 98 ? 47.579 8.687 -54.221 1.00 88.50 98 LEU A O 1
ATOM 770 N N . ARG A 1 99 ? 48.599 7.238 -55.595 1.00 86.50 99 ARG A N 1
ATOM 771 C CA . ARG A 1 99 ? 48.206 6.047 -54.825 1.00 86.50 99 ARG A CA 1
ATOM 772 C C . ARG A 1 99 ? 48.730 6.086 -53.393 1.00 86.50 99 ARG A C 1
ATOM 774 O O . ARG A 1 99 ? 47.997 5.708 -52.488 1.00 86.50 99 ARG A O 1
ATOM 781 N N . GLU A 1 100 ? 49.954 6.558 -53.176 1.00 84.25 100 GLU A N 1
ATOM 782 C CA . GLU A 1 100 ? 50.527 6.705 -51.834 1.00 84.25 100 GLU A CA 1
ATOM 783 C C . GLU A 1 100 ? 49.790 7.763 -51.005 1.00 84.25 100 GLU A C 1
ATOM 785 O O . GLU A 1 100 ? 49.439 7.493 -49.859 1.00 84.25 100 GLU A O 1
ATOM 790 N N . ARG A 1 101 ? 49.443 8.911 -51.601 1.00 80.62 101 ARG A N 1
ATOM 791 C CA . ARG A 1 101 ? 48.630 9.949 -50.936 1.00 80.62 101 ARG A CA 1
ATOM 792 C C . ARG A 1 101 ? 47.233 9.466 -50.544 1.00 80.62 101 ARG A C 1
ATOM 794 O O . ARG A 1 101 ? 46.699 9.910 -49.535 1.00 80.62 101 ARG A O 1
ATOM 801 N N . HIS A 1 102 ? 46.643 8.568 -51.330 1.00 73.44 102 HIS A N 1
ATOM 802 C CA . HIS A 1 102 ? 45.319 7.996 -51.069 1.00 73.44 102 HIS A CA 1
ATOM 803 C C . HIS A 1 102 ? 45.347 6.711 -50.222 1.00 73.44 102 HIS A C 1
ATOM 805 O O . HIS A 1 102 ? 44.289 6.151 -49.941 1.00 73.44 102 HIS A O 1
ATOM 811 N N . ARG A 1 103 ? 46.530 6.221 -49.826 1.00 71.19 103 ARG A N 1
ATOM 812 C CA . ARG A 1 103 ? 46.677 5.004 -49.011 1.00 71.19 103 ARG A CA 1
ATOM 813 C C . ARG A 1 103 ? 46.471 5.262 -47.517 1.00 71.19 103 ARG A C 1
ATOM 815 O O . ARG A 1 103 ? 46.110 4.337 -46.793 1.00 71.19 103 ARG A O 1
ATOM 822 N N . GLU A 1 104 ? 46.694 6.486 -47.051 1.00 67.06 104 GLU A N 1
ATOM 823 C CA . GLU A 1 104 ? 46.346 6.871 -45.684 1.00 67.06 104 GLU A CA 1
ATOM 824 C C . GLU A 1 104 ? 44.816 6.985 -45.574 1.00 67.06 104 GLU A C 1
ATOM 826 O O . GLU A 1 104 ? 44.206 7.638 -46.429 1.00 67.06 104 GLU A O 1
ATOM 831 N N . PRO A 1 105 ? 44.161 6.378 -44.559 1.00 65.62 105 PRO A N 1
ATOM 832 C CA . PRO A 1 105 ? 42.760 6.681 -44.303 1.00 65.62 105 PRO A CA 1
ATOM 833 C C . PRO A 1 105 ? 42.640 8.202 -44.173 1.00 65.62 105 PRO A C 1
ATOM 835 O O . PRO A 1 105 ? 43.486 8.821 -43.515 1.00 65.62 105 PRO A O 1
ATOM 838 N N . PRO A 1 106 ? 41.644 8.836 -44.818 1.00 77.62 106 PRO A N 1
ATOM 839 C CA . PRO A 1 106 ? 41.538 10.284 -44.776 1.00 77.62 106 PRO A CA 1
ATOM 840 C C . PRO A 1 106 ? 41.482 10.673 -43.303 1.00 77.62 106 PRO A C 1
ATOM 842 O O . PRO A 1 106 ? 40.685 10.107 -42.564 1.00 77.62 106 PRO A O 1
ATOM 845 N N . ARG A 1 107 ? 42.337 11.595 -42.846 1.00 81.06 107 ARG A N 1
ATOM 846 C CA . ARG A 1 107 ? 42.412 12.026 -41.430 1.00 81.06 107 ARG A CA 1
ATOM 847 C C . ARG A 1 107 ? 41.028 12.287 -40.816 1.00 81.06 107 ARG A C 1
ATOM 849 O O . ARG A 1 107 ? 40.797 12.025 -39.644 1.00 81.06 107 ARG A O 1
ATOM 856 N N . LEU A 1 108 ? 40.099 12.731 -41.658 1.00 85.19 108 LEU A N 1
ATOM 857 C CA . LEU A 1 108 ? 38.677 12.885 -41.386 1.00 85.19 108 LEU A CA 1
ATOM 858 C C . LEU A 1 108 ? 37.986 11.608 -40.858 1.00 85.19 108 LEU A C 1
ATOM 860 O O . LEU A 1 108 ? 37.229 11.679 -39.900 1.00 85.19 108 LEU A O 1
ATOM 864 N N . HIS A 1 109 ? 38.253 10.442 -41.447 1.00 88.31 109 HIS A N 1
ATOM 865 C CA . HIS A 1 109 ? 37.727 9.157 -40.988 1.00 88.31 109 HIS A CA 1
ATOM 866 C C . HIS A 1 109 ? 38.184 8.841 -39.560 1.00 88.31 109 HIS A C 1
ATOM 868 O O . HIS A 1 109 ? 37.348 8.519 -38.727 1.00 88.31 109 HIS A O 1
ATOM 874 N N . ALA A 1 110 ? 39.470 9.028 -39.243 1.00 88.69 110 ALA A N 1
ATOM 875 C CA . ALA A 1 110 ? 39.986 8.807 -37.890 1.00 88.69 110 ALA A CA 1
ATOM 876 C C . ALA A 1 110 ? 39.359 9.762 -36.853 1.00 88.69 110 ALA A C 1
ATOM 878 O O . ALA A 1 110 ? 39.073 9.348 -35.730 1.00 88.69 110 ALA A O 1
ATOM 879 N N . LEU A 1 111 ? 39.099 11.020 -37.234 1.00 92.06 111 LEU A N 1
ATOM 880 C CA . LEU A 1 111 ? 38.383 11.979 -36.385 1.00 92.06 111 LEU A CA 1
ATOM 881 C C . LEU A 1 111 ? 36.943 11.523 -36.122 1.00 92.06 111 LEU A C 1
ATOM 883 O O . LEU A 1 111 ? 36.526 11.473 -34.970 1.00 92.06 111 LEU A O 1
ATOM 887 N N . TYR A 1 112 ? 36.205 11.120 -37.160 1.00 94.38 112 TYR A N 1
ATOM 888 C CA . TYR A 1 112 ? 34.845 10.606 -36.979 1.00 94.38 112 TYR A CA 1
ATOM 889 C C . TYR A 1 112 ? 34.808 9.314 -36.166 1.00 94.38 112 TYR A C 1
ATOM 891 O O . TYR A 1 112 ? 33.917 9.144 -35.342 1.00 94.38 112 TYR A O 1
ATOM 899 N N . GLU A 1 113 ? 35.770 8.411 -36.346 1.00 94.62 113 GLU A N 1
ATOM 900 C CA . GLU A 1 113 ? 35.864 7.214 -35.512 1.00 94.62 113 GLU A CA 1
ATOM 901 C C . GLU A 1 113 ? 36.092 7.557 -34.038 1.00 94.62 113 GLU A C 1
ATOM 903 O O . GLU A 1 113 ? 35.484 6.931 -33.169 1.00 94.62 113 GLU A O 1
ATOM 908 N N . HIS A 1 114 ? 36.942 8.545 -33.747 1.00 96.38 114 HIS A N 1
ATOM 909 C CA . HIS A 1 114 ? 37.155 9.027 -32.386 1.00 96.38 114 HIS A CA 1
ATOM 910 C C . HIS A 1 114 ? 35.871 9.623 -31.794 1.00 96.38 114 HIS A C 1
ATOM 912 O O . HIS A 1 114 ? 35.474 9.230 -30.698 1.00 96.38 114 HIS A O 1
ATOM 918 N N . GLU A 1 115 ? 35.181 10.496 -32.533 1.00 97.69 115 GLU A N 1
ATOM 919 C CA . GLU A 1 115 ? 33.897 11.074 -32.110 1.00 97.69 115 GLU A CA 1
ATOM 920 C C . GLU A 1 115 ? 32.837 9.995 -31.863 1.00 97.69 115 GLU A C 1
ATOM 922 O O . GLU A 1 115 ? 32.183 9.985 -30.824 1.00 97.69 115 GLU A O 1
ATOM 927 N N . ILE A 1 116 ? 32.708 9.014 -32.763 1.00 97.88 116 ILE A N 1
ATOM 928 C CA . ILE A 1 116 ? 31.769 7.895 -32.598 1.00 97.88 116 ILE A CA 1
ATOM 929 C C . ILE A 1 116 ? 32.094 7.091 -31.334 1.00 97.88 116 ILE A C 1
ATOM 931 O O . ILE A 1 116 ? 31.180 6.691 -30.613 1.00 97.88 116 ILE A O 1
ATOM 935 N N . ARG A 1 117 ? 33.378 6.846 -31.041 1.00 98.19 117 ARG A N 1
ATOM 936 C CA . ARG A 1 117 ? 33.790 6.164 -29.803 1.00 98.19 117 ARG A CA 1
ATOM 937 C C . ARG A 1 117 ? 33.449 6.996 -28.568 1.00 98.19 117 ARG A C 1
ATOM 939 O O . ARG A 1 117 ? 32.914 6.437 -27.616 1.00 98.19 117 ARG A O 1
ATOM 946 N N . GLY A 1 118 ? 33.694 8.306 -28.604 1.00 98.38 118 GLY A N 1
ATOM 947 C CA . GLY A 1 118 ? 33.333 9.225 -27.522 1.00 98.38 118 GLY A CA 1
ATOM 948 C C . GLY A 1 118 ? 31.828 9.244 -27.254 1.00 98.38 118 GLY A C 1
ATOM 949 O O . GLY A 1 118 ? 31.399 9.061 -26.118 1.00 98.38 118 GLY A O 1
ATOM 950 N N . LEU A 1 119 ? 31.017 9.360 -28.308 1.00 98.44 119 LEU A N 1
ATOM 951 C CA . LEU A 1 119 ? 29.556 9.336 -28.209 1.00 98.44 119 LEU A CA 1
ATOM 952 C C . LEU A 1 119 ? 29.026 8.001 -27.671 1.00 98.44 119 LEU A C 1
ATOM 954 O O . LEU A 1 119 ? 28.096 7.994 -26.870 1.00 98.44 119 LEU A O 1
ATOM 958 N N . ARG A 1 120 ? 29.624 6.869 -28.064 1.00 98.50 120 ARG A N 1
ATOM 959 C CA . ARG A 1 120 ? 29.264 5.550 -27.513 1.00 98.50 120 ARG A CA 1
ATOM 960 C C . ARG A 1 120 ? 29.592 5.446 -26.026 1.00 98.50 120 ARG A C 1
ATOM 962 O O . ARG A 1 120 ? 28.736 5.012 -25.266 1.00 98.50 120 ARG A O 1
ATOM 969 N N . ALA A 1 121 ? 30.772 5.900 -25.610 1.00 98.38 121 ALA A N 1
ATOM 970 C CA . ALA A 1 121 ? 31.155 5.907 -24.200 1.00 98.38 121 ALA A CA 1
ATOM 971 C C . ALA A 1 121 ? 30.229 6.803 -23.356 1.00 98.38 121 ALA A C 1
ATOM 973 O O . ALA A 1 121 ? 29.840 6.421 -22.255 1.00 98.38 121 ALA A O 1
ATOM 974 N N . LEU A 1 122 ? 29.822 7.961 -23.889 1.00 98.62 122 LEU A N 1
ATOM 975 C CA . LEU A 1 122 ? 28.830 8.827 -23.245 1.00 98.62 122 LEU A CA 1
ATOM 976 C C . LEU A 1 122 ? 27.467 8.136 -23.127 1.00 98.62 122 LEU A C 1
ATOM 978 O O . LEU A 1 122 ? 26.873 8.155 -22.057 1.00 98.62 122 LEU A O 1
ATOM 982 N N . LEU A 1 123 ? 26.986 7.476 -24.185 1.00 98.62 123 LEU A N 1
ATOM 983 C CA . LEU A 1 123 ? 25.729 6.718 -24.137 1.00 98.62 123 LEU A CA 1
ATOM 984 C C . LEU A 1 123 ? 25.768 5.579 -23.111 1.00 98.62 123 LEU A C 1
ATOM 986 O O . LEU A 1 123 ? 24.782 5.354 -22.413 1.00 98.62 123 LEU A O 1
ATOM 990 N N . GLU A 1 124 ? 26.889 4.867 -23.008 1.00 98.44 124 GLU A N 1
ATOM 991 C CA . GLU A 1 124 ? 27.083 3.813 -22.008 1.00 98.44 124 GLU A CA 1
ATOM 992 C C . GLU A 1 124 ? 27.087 4.380 -20.583 1.00 98.44 124 GLU A C 1
ATOM 994 O O . GLU A 1 124 ? 26.431 3.820 -19.703 1.00 98.44 124 GLU A O 1
ATOM 999 N N . HIS A 1 125 ? 27.765 5.511 -20.362 1.00 98.50 125 HIS A N 1
ATOM 1000 C CA . HIS A 1 125 ? 27.788 6.210 -19.077 1.00 98.50 125 HIS A CA 1
ATOM 1001 C C . HIS A 1 125 ? 26.388 6.685 -18.662 1.00 98.50 125 HIS A C 1
ATOM 1003 O O . HIS A 1 125 ? 25.911 6.336 -17.584 1.00 98.50 125 HIS A O 1
ATOM 1009 N N . GLU A 1 126 ? 25.690 7.402 -19.544 1.00 98.56 126 GLU A N 1
ATOM 1010 C CA . GLU A 1 126 ? 24.320 7.871 -19.304 1.00 98.56 126 GLU A CA 1
ATOM 1011 C C . GLU A 1 126 ? 23.341 6.701 -19.118 1.00 98.56 126 GLU A C 1
ATOM 1013 O O . GLU A 1 126 ? 22.424 6.766 -18.301 1.00 98.56 126 GLU A O 1
ATOM 1018 N N . GLY A 1 127 ? 23.541 5.592 -19.837 1.00 98.62 127 GLY A N 1
ATOM 1019 C CA . GLY A 1 127 ? 22.775 4.361 -19.646 1.00 98.62 127 GLY A CA 1
ATOM 1020 C C . GLY A 1 127 ? 22.994 3.745 -18.262 1.00 98.62 127 GLY A C 1
ATOM 1021 O O . GLY A 1 127 ? 22.031 3.368 -17.587 1.00 98.62 127 GLY A O 1
ATOM 1022 N N . ALA A 1 128 ? 24.246 3.677 -17.805 1.00 98.62 128 ALA A N 1
ATOM 1023 C CA . ALA A 1 128 ? 24.585 3.208 -16.465 1.00 98.62 128 ALA A CA 1
ATOM 1024 C C . ALA A 1 128 ? 23.986 4.116 -15.378 1.00 98.62 128 ALA A C 1
ATOM 1026 O O . ALA A 1 128 ? 23.391 3.616 -14.423 1.00 98.62 128 ALA A O 1
ATOM 1027 N N . ASP A 1 129 ? 24.057 5.434 -15.541 1.00 98.56 129 ASP A N 1
ATOM 1028 C CA . ASP A 1 129 ? 23.465 6.376 -14.590 1.00 98.56 129 ASP A CA 1
ATOM 1029 C C . ASP A 1 129 ? 21.939 6.300 -14.589 1.00 98.56 129 ASP A C 1
ATOM 1031 O O . ASP A 1 129 ? 21.328 6.233 -13.521 1.00 98.56 129 ASP A O 1
ATOM 1035 N N . LYS A 1 130 ? 21.300 6.179 -15.757 1.00 98.56 130 LYS A N 1
ATOM 1036 C CA . LYS A 1 130 ? 19.854 5.948 -15.851 1.00 98.56 130 LYS A CA 1
ATOM 1037 C C . LYS A 1 130 ? 19.433 4.691 -15.088 1.00 98.56 130 LYS A C 1
ATOM 1039 O O . LYS A 1 130 ? 18.510 4.763 -14.280 1.00 98.56 130 LYS A O 1
ATOM 1044 N N . THR A 1 131 ? 20.110 3.560 -15.300 1.00 98.44 131 THR A N 1
ATOM 1045 C CA . THR A 1 131 ? 19.777 2.310 -14.586 1.00 98.44 131 THR A CA 1
ATOM 1046 C C . THR A 1 131 ? 19.987 2.426 -13.074 1.00 98.44 131 THR A C 1
ATOM 1048 O O . THR A 1 131 ? 19.162 1.932 -12.304 1.00 98.44 131 THR A O 1
ATOM 1051 N N . ARG A 1 132 ? 21.030 3.139 -12.624 1.00 98.69 132 ARG A N 1
ATOM 1052 C CA . ARG A 1 132 ? 21.242 3.443 -11.197 1.00 98.69 132 ARG A CA 1
ATOM 1053 C C . ARG A 1 132 ? 20.094 4.271 -10.620 1.00 98.69 132 ARG A C 1
ATOM 1055 O O . ARG A 1 132 ? 19.523 3.888 -9.602 1.00 98.69 132 ARG A O 1
ATOM 1062 N N . MET A 1 133 ? 19.710 5.352 -11.296 1.00 98.44 133 MET A N 1
ATOM 1063 C CA . MET A 1 133 ? 18.612 6.228 -10.869 1.00 98.44 133 MET A CA 1
ATOM 1064 C C . MET A 1 133 ? 17.262 5.497 -10.863 1.00 98.44 133 MET A C 1
ATOM 1066 O O . MET A 1 133 ? 16.427 5.712 -9.982 1.00 98.44 133 MET A O 1
ATOM 1070 N N . GLU A 1 134 ? 17.030 4.597 -11.820 1.00 98.50 134 GLU A N 1
ATOM 1071 C CA . GLU A 1 134 ? 15.837 3.749 -11.856 1.00 98.50 134 GLU A CA 1
ATOM 1072 C C . GLU A 1 134 ? 15.782 2.788 -10.661 1.00 98.50 134 GLU A C 1
ATOM 1074 O O . GLU A 1 134 ? 14.734 2.703 -10.013 1.00 98.50 134 GLU A O 1
ATOM 1079 N N . ALA A 1 135 ? 16.904 2.154 -10.308 1.00 98.50 135 ALA A N 1
ATOM 1080 C CA . ALA A 1 135 ? 17.004 1.289 -9.134 1.00 98.50 135 ALA A CA 1
ATOM 1081 C C . ALA A 1 135 ? 16.798 2.064 -7.819 1.00 98.50 135 ALA A C 1
ATOM 1083 O O . ALA A 1 135 ? 16.085 1.604 -6.922 1.00 98.50 135 ALA A O 1
ATOM 1084 N N . GLU A 1 136 ? 17.359 3.270 -7.697 1.00 98.56 136 GLU A N 1
ATOM 1085 C CA . GLU A 1 136 ? 17.120 4.146 -6.543 1.00 98.56 136 GLU A CA 1
ATOM 1086 C C . GLU A 1 136 ? 15.649 4.549 -6.436 1.00 98.56 136 GLU A C 1
ATOM 1088 O O . GLU A 1 136 ? 15.048 4.463 -5.363 1.00 98.56 136 GLU A O 1
ATOM 1093 N N . ARG A 1 137 ? 15.025 4.916 -7.557 1.00 98.38 137 ARG A N 1
ATOM 1094 C CA . ARG A 1 137 ? 13.596 5.235 -7.616 1.00 98.38 137 ARG A CA 1
ATOM 1095 C C . ARG A 1 137 ? 12.735 4.052 -7.173 1.00 98.38 137 ARG A C 1
ATOM 1097 O O . ARG A 1 137 ? 11.767 4.247 -6.438 1.00 98.38 137 ARG A O 1
ATOM 1104 N N . GLU A 1 138 ? 13.060 2.833 -7.593 1.00 98.50 138 GLU A N 1
ATOM 1105 C CA . GLU A 1 138 ? 12.367 1.615 -7.155 1.00 98.50 138 GLU A CA 1
ATOM 1106 C C . GLU A 1 138 ? 12.558 1.347 -5.663 1.00 98.50 138 GLU A C 1
ATOM 1108 O O . GLU A 1 138 ? 11.579 1.095 -4.955 1.00 98.50 138 GLU A O 1
ATOM 1113 N N . ARG A 1 139 ? 13.783 1.507 -5.151 1.00 98.50 139 ARG A N 1
ATOM 1114 C CA . ARG A 1 139 ? 14.076 1.414 -3.716 1.00 98.50 139 ARG A CA 1
ATOM 1115 C C . ARG A 1 139 ? 13.251 2.416 -2.907 1.00 98.50 139 ARG A C 1
ATOM 1117 O O . ARG A 1 139 ? 12.663 2.040 -1.892 1.00 98.50 139 ARG A O 1
ATOM 1124 N N . MET A 1 140 ? 13.167 3.666 -3.360 1.00 98.25 140 MET A N 1
ATOM 1125 C CA . MET A 1 140 ? 12.385 4.710 -2.691 1.00 98.25 140 MET A CA 1
ATOM 1126 C C . MET A 1 140 ? 10.881 4.429 -2.752 1.00 98.25 140 MET A C 1
ATOM 1128 O O . MET A 1 140 ? 10.184 4.610 -1.754 1.00 98.25 140 MET A O 1
ATOM 1132 N N . ARG A 1 141 ? 10.369 3.911 -3.876 1.00 97.94 141 ARG A N 1
ATOM 1133 C CA . ARG A 1 141 ? 8.969 3.461 -3.986 1.00 97.94 141 ARG A CA 1
ATOM 1134 C C . ARG A 1 141 ? 8.656 2.328 -3.014 1.00 97.94 141 ARG A C 1
ATOM 1136 O O . ARG A 1 141 ? 7.630 2.386 -2.342 1.00 97.94 141 ARG A O 1
ATOM 1143 N N . ALA A 1 142 ? 9.540 1.338 -2.898 1.00 98.12 142 ALA A N 1
ATOM 1144 C CA . ALA A 1 142 ? 9.377 0.238 -1.953 1.00 98.12 142 ALA A CA 1
ATOM 1145 C C . ALA A 1 142 ? 9.413 0.726 -0.494 1.00 98.12 142 ALA A C 1
ATOM 1147 O O . ALA A 1 142 ? 8.598 0.297 0.320 1.00 98.12 142 ALA A O 1
ATOM 1148 N N . ALA A 1 143 ? 10.314 1.656 -0.160 1.00 98.19 143 ALA A N 1
ATOM 1149 C CA . ALA A 1 143 ? 10.365 2.267 1.168 1.00 98.19 143 ALA A CA 1
ATOM 1150 C C . ALA A 1 143 ? 9.077 3.044 1.492 1.00 98.19 143 ALA A C 1
ATOM 1152 O O . ALA A 1 143 ? 8.533 2.904 2.586 1.00 98.19 143 ALA A O 1
ATOM 1153 N N . LEU A 1 144 ? 8.554 3.804 0.527 1.00 97.88 144 LEU A N 1
ATOM 1154 C CA . LEU A 1 144 ? 7.301 4.542 0.666 1.00 97.88 144 LEU A CA 1
ATOM 1155 C C . LEU A 1 144 ? 6.092 3.610 0.820 1.00 97.88 144 LEU A C 1
ATOM 1157 O O . LEU A 1 144 ? 5.216 3.896 1.631 1.00 97.88 144 LEU A O 1
ATOM 1161 N N . ALA A 1 145 ? 6.044 2.493 0.089 1.00 97.62 145 ALA A N 1
ATOM 1162 C CA . ALA A 1 145 ? 4.997 1.484 0.252 1.00 97.62 145 ALA A CA 1
ATOM 1163 C C . ALA A 1 145 ? 5.010 0.888 1.670 1.00 97.62 145 ALA A C 1
ATOM 1165 O O . ALA A 1 145 ? 3.994 0.942 2.358 1.00 97.62 145 ALA A O 1
ATOM 1166 N N . ARG A 1 146 ? 6.182 0.461 2.160 1.00 97.75 146 ARG A N 1
ATOM 1167 C CA . ARG A 1 146 ? 6.348 -0.052 3.533 1.00 97.75 146 ARG A CA 1
ATOM 1168 C C . ARG A 1 146 ? 5.964 0.980 4.594 1.00 97.75 146 ARG A C 1
ATOM 1170 O O . ARG A 1 146 ? 5.380 0.633 5.614 1.00 97.75 146 ARG A O 1
ATOM 1177 N N . ALA A 1 147 ? 6.299 2.253 4.379 1.00 96.12 147 ALA A N 1
ATOM 1178 C CA . ALA A 1 147 ? 5.918 3.328 5.293 1.00 96.12 147 ALA A CA 1
ATOM 1179 C C . ALA A 1 147 ? 4.397 3.550 5.318 1.00 96.12 147 ALA A C 1
ATOM 1181 O O . ALA A 1 147 ? 3.833 3.764 6.387 1.00 96.12 147 ALA A O 1
ATOM 1182 N N . LYS A 1 148 ? 3.727 3.462 4.160 1.00 97.62 148 LYS A N 1
ATOM 1183 C CA . LYS A 1 148 ? 2.263 3.547 4.067 1.00 97.62 148 LYS A CA 1
ATOM 1184 C C . LYS A 1 148 ? 1.568 2.378 4.758 1.00 97.62 148 LYS A C 1
ATOM 1186 O O . LYS A 1 148 ? 0.608 2.620 5.477 1.00 97.62 148 LYS A O 1
ATOM 1191 N N . GLU A 1 149 ? 2.055 1.154 4.565 1.00 97.19 149 GLU A N 1
ATOM 1192 C CA . GLU A 1 149 ? 1.528 -0.042 5.239 1.00 97.19 149 GLU A CA 1
ATOM 1193 C C . GLU A 1 149 ? 1.615 0.115 6.760 1.00 97.19 149 GLU A C 1
ATOM 1195 O O . GLU A 1 149 ? 0.596 0.054 7.441 1.00 97.19 149 GLU A O 1
ATOM 1200 N N . ARG A 1 150 ? 2.799 0.466 7.281 1.00 98.06 150 ARG A N 1
ATOM 1201 C CA . ARG A 1 150 ? 2.992 0.733 8.717 1.00 98.06 150 ARG A CA 1
ATOM 1202 C C . ARG A 1 150 ? 2.077 1.838 9.230 1.00 98.06 150 ARG A C 1
ATOM 1204 O O . ARG A 1 150 ? 1.485 1.704 10.289 1.00 98.06 150 ARG A O 1
ATOM 1211 N N . TYR A 1 151 ? 1.934 2.931 8.482 1.00 97.06 151 TYR A N 1
ATOM 1212 C CA . TYR A 1 151 ? 1.030 4.015 8.864 1.00 97.06 151 TYR A CA 1
ATOM 1213 C C . TYR A 1 151 ? -0.432 3.551 8.956 1.00 97.06 151 TYR A C 1
ATOM 1215 O O . TYR A 1 151 ? -1.140 3.940 9.880 1.00 97.06 151 TYR A O 1
ATOM 1223 N N . GLN A 1 152 ? -0.889 2.719 8.017 1.00 97.38 152 GLN A N 1
ATOM 1224 C CA . GLN A 1 152 ? -2.245 2.166 8.038 1.00 97.38 152 GLN A CA 1
ATOM 1225 C C . GLN A 1 152 ? -2.453 1.198 9.208 1.00 97.38 152 GLN A C 1
ATOM 1227 O O . GLN A 1 152 ? -3.510 1.231 9.836 1.00 97.38 152 GLN A O 1
ATOM 1232 N N . GLU A 1 153 ? -1.454 0.372 9.522 1.00 96.62 153 GLU A N 1
ATOM 1233 C CA . GLU A 1 153 ? -1.466 -0.509 10.695 1.00 96.62 153 GLU A CA 1
ATOM 1234 C C . GLU A 1 153 ? -1.557 0.295 11.997 1.00 96.62 153 GLU A C 1
ATOM 1236 O O . GLU A 1 153 ? -2.451 0.044 12.802 1.00 96.62 153 GLU A O 1
ATOM 1241 N N . GLU A 1 154 ? -0.704 1.309 12.169 1.00 97.19 154 GLU A N 1
ATOM 1242 C CA . GLU A 1 154 ? -0.720 2.199 13.337 1.00 97.19 154 GLU A CA 1
ATOM 1243 C C . GLU A 1 154 ? -2.043 2.958 13.464 1.00 97.19 154 GLU A C 1
ATOM 1245 O O . GLU A 1 154 ? -2.597 3.073 14.556 1.00 97.19 154 GLU A O 1
ATOM 1250 N N . LEU A 1 155 ? -2.604 3.437 12.348 1.00 96.69 155 LEU A N 1
ATOM 1251 C CA . LEU A 1 155 ? -3.920 4.071 12.347 1.00 96.69 155 LEU A CA 1
ATOM 1252 C C . LEU A 1 155 ? -5.001 3.101 12.838 1.00 96.69 155 LEU A C 1
ATOM 1254 O O . LEU A 1 155 ? -5.840 3.489 13.648 1.00 96.69 155 LEU A O 1
ATOM 1258 N N . ARG A 1 156 ? -4.968 1.843 12.385 1.00 96.19 156 ARG A N 1
ATOM 1259 C CA . ARG A 1 156 ? -5.924 0.821 12.826 1.00 96.19 156 ARG A CA 1
ATOM 1260 C C . ARG A 1 156 ? -5.772 0.521 14.315 1.00 96.19 156 ARG A C 1
ATOM 1262 O O . ARG A 1 156 ? -6.766 0.505 15.028 1.00 96.19 156 ARG A O 1
ATOM 1269 N N . LEU A 1 157 ? -4.538 0.353 14.794 1.00 96.56 157 LEU A N 1
ATOM 1270 C CA . LEU A 1 157 ? -4.254 0.137 16.216 1.00 96.56 157 LEU A CA 1
ATOM 1271 C C . LEU A 1 157 ? -4.705 1.319 17.080 1.00 96.56 157 LEU A C 1
ATOM 1273 O O . LEU A 1 157 ? -5.223 1.110 18.177 1.00 96.56 157 LEU A O 1
ATOM 1277 N N . ARG A 1 158 ? -4.542 2.552 16.586 1.00 97.62 158 ARG A N 1
ATOM 1278 C CA . ARG A 1 158 ? -5.014 3.760 17.268 1.00 97.62 158 ARG A CA 1
ATOM 1279 C C . ARG A 1 158 ? -6.534 3.767 17.399 1.00 97.62 158 ARG A C 1
ATOM 1281 O O . ARG A 1 158 ? -7.026 4.015 18.493 1.00 97.62 158 ARG A O 1
ATOM 1288 N N . LEU A 1 159 ? -7.259 3.471 16.319 1.00 96.19 159 LEU A N 1
ATOM 1289 C CA . LEU A 1 159 ? -8.723 3.386 16.334 1.00 96.19 159 LEU A CA 1
ATOM 1290 C C . LEU A 1 159 ? -9.206 2.281 17.286 1.00 96.19 159 LEU A C 1
ATOM 1292 O O . LEU A 1 159 ? -10.044 2.546 18.142 1.00 96.19 159 LEU A O 1
ATOM 1296 N N . ASP A 1 160 ? -8.604 1.089 17.227 1.00 97.25 160 ASP A N 1
ATOM 1297 C CA . ASP A 1 160 ? -8.921 -0.017 18.144 1.00 97.25 160 ASP A CA 1
ATOM 1298 C C . ASP A 1 160 ? -8.688 0.385 19.618 1.00 97.25 160 ASP A C 1
ATOM 1300 O O . ASP A 1 160 ? -9.442 0.000 20.514 1.00 97.25 160 ASP A O 1
ATOM 1304 N N . ALA A 1 161 ? -7.629 1.153 19.900 1.00 95.94 161 ALA A N 1
ATOM 1305 C CA . ALA A 1 161 ? -7.331 1.652 21.242 1.00 95.94 161 ALA A CA 1
ATOM 1306 C C . ALA A 1 161 ? -8.306 2.755 21.692 1.00 95.94 161 ALA A C 1
ATOM 1308 O O . ALA A 1 161 ? -8.729 2.749 22.849 1.00 95.94 161 ALA A O 1
ATOM 1309 N N . GLU A 1 162 ? -8.681 3.669 20.793 1.00 97.56 162 GLU A N 1
ATOM 1310 C CA . GLU A 1 162 ? -9.701 4.698 21.029 1.00 97.56 162 GLU A CA 1
ATOM 1311 C C . GLU A 1 162 ? -11.051 4.049 21.368 1.00 97.56 162 GLU A C 1
ATOM 1313 O O . GLU A 1 162 ? -11.664 4.404 22.374 1.00 97.56 162 GLU A O 1
ATOM 1318 N N . GLU A 1 163 ? -11.474 3.033 20.612 1.00 97.75 163 GLU A N 1
ATOM 1319 C CA . GLU A 1 163 ? -12.704 2.278 20.878 1.00 97.75 163 GLU A CA 1
ATOM 1320 C C . GLU A 1 163 ? -12.678 1.578 22.242 1.00 97.75 163 GLU A C 1
ATOM 1322 O O . GLU A 1 163 ? -13.636 1.681 23.011 1.00 97.75 163 GLU A O 1
ATOM 1327 N N . ARG A 1 164 ? -11.572 0.906 22.590 1.00 97.62 164 ARG A N 1
ATOM 1328 C CA . ARG A 1 164 ? -11.414 0.266 23.911 1.00 97.62 164 ARG A CA 1
ATOM 1329 C C . ARG A 1 164 ? -11.475 1.279 25.049 1.00 97.62 164 ARG A C 1
ATOM 1331 O O . ARG A 1 164 ? -12.060 0.997 26.091 1.00 97.62 164 ARG A O 1
ATOM 1338 N N . LEU A 1 165 ? -10.874 2.452 24.859 1.00 97.69 165 LEU A N 1
ATOM 1339 C CA . LEU A 1 165 ? -10.904 3.529 25.841 1.00 97.69 165 LEU A CA 1
ATOM 1340 C C . LEU A 1 165 ? -12.318 4.094 26.006 1.00 97.69 165 LEU A C 1
ATOM 1342 O O . LEU A 1 165 ? -12.735 4.341 27.136 1.00 97.69 165 LEU A O 1
ATOM 1346 N N . HIS A 1 166 ? -13.067 4.257 24.913 1.00 98.12 166 HIS A N 1
ATOM 1347 C CA . HIS A 1 166 ? -14.477 4.642 24.969 1.00 98.12 166 HIS A CA 1
ATOM 1348 C C . HIS A 1 166 ? -15.316 3.613 25.731 1.00 98.12 166 HIS A C 1
ATOM 1350 O O . HIS A 1 166 ? -15.992 3.980 26.685 1.00 98.12 166 HIS A O 1
ATOM 1356 N N . GLN A 1 167 ? -15.183 2.323 25.414 1.00 98.25 167 GLN A N 1
ATOM 1357 C CA . GLN A 1 167 ? -15.890 1.251 26.128 1.00 98.25 167 GLN A CA 1
ATOM 1358 C C . GLN A 1 167 ? -15.548 1.216 27.624 1.00 98.25 167 GLN A C 1
ATOM 1360 O O . GLN A 1 167 ? -16.426 1.006 28.459 1.00 98.25 167 GLN A O 1
ATOM 1365 N N . ALA A 1 168 ? -14.279 1.435 27.980 1.00 98.12 168 ALA A N 1
ATOM 1366 C CA . ALA A 1 168 ? -13.854 1.489 29.376 1.00 98.12 168 ALA A CA 1
ATOM 1367 C C . ALA A 1 168 ? -14.463 2.687 30.123 1.00 98.12 168 ALA A C 1
ATOM 1369 O O . ALA A 1 168 ? -14.846 2.542 31.283 1.00 98.12 168 ALA A O 1
ATOM 1370 N N . ARG A 1 169 ? -14.578 3.850 29.467 1.00 98.62 169 ARG A N 1
ATOM 1371 C CA . ARG A 1 169 ? -15.254 5.030 30.030 1.00 98.62 169 ARG A CA 1
ATOM 1372 C C . ARG A 1 169 ? -16.741 4.775 30.229 1.00 98.62 169 ARG A C 1
ATOM 1374 O O . ARG A 1 169 ? -17.220 4.954 31.341 1.00 98.62 169 ARG A O 1
ATOM 1381 N N . ASP A 1 170 ? -17.424 4.259 29.211 1.00 98.56 170 ASP A N 1
ATOM 1382 C CA . ASP A 1 170 ? -18.849 3.933 29.303 1.00 98.56 170 ASP A CA 1
ATOM 1383 C C . ASP A 1 170 ? -19.115 2.924 30.433 1.00 98.56 170 ASP A C 1
ATOM 1385 O O . ASP A 1 170 ? -20.067 3.067 31.199 1.00 98.56 170 ASP A O 1
ATOM 1389 N N . GLY A 1 171 ? -18.246 1.917 30.581 1.00 98.44 171 GLY A N 1
ATOM 1390 C CA . GLY A 1 171 ? -18.315 0.955 31.680 1.00 98.44 171 GLY A CA 1
ATOM 1391 C C . GLY A 1 171 ? -18.075 1.586 33.056 1.00 98.44 171 GLY A C 1
ATOM 1392 O O . GLY A 1 171 ? -18.768 1.242 34.014 1.00 98.44 171 GLY A O 1
ATOM 1393 N N . ALA A 1 172 ? -17.132 2.526 33.166 1.00 98.56 172 ALA A N 1
ATOM 1394 C CA . ALA A 1 172 ? -16.883 3.265 34.403 1.00 98.56 172 ALA A CA 1
ATOM 1395 C C . ALA A 1 172 ? -18.072 4.161 34.783 1.00 98.56 172 ALA A C 1
ATOM 1397 O O . ALA A 1 172 ? -18.475 4.169 35.946 1.00 98.56 172 ALA A O 1
ATOM 1398 N N . ASP A 1 173 ? -18.677 4.845 33.811 1.00 98.50 173 ASP A N 1
ATOM 1399 C CA . ASP A 1 173 ? -19.856 5.688 34.020 1.00 98.50 173 ASP A CA 1
ATOM 1400 C C . ASP A 1 173 ? -21.065 4.848 34.458 1.00 98.50 173 ASP A C 1
ATOM 1402 O O . ASP A 1 173 ? -21.761 5.195 35.414 1.00 98.50 173 ASP A O 1
ATOM 1406 N N . GLN A 1 174 ? -21.285 3.687 33.830 1.00 98.44 174 GLN A N 1
ATOM 1407 C CA . GLN A 1 174 ? -22.325 2.739 34.245 1.00 98.44 174 GLN A CA 1
ATOM 1408 C C . GLN A 1 174 ? -22.100 2.222 35.670 1.00 98.44 174 GLN A C 1
ATOM 1410 O O . GLN A 1 174 ? -23.049 2.150 36.453 1.00 98.44 174 GLN A O 1
ATOM 1415 N N . ALA A 1 175 ? -20.857 1.890 36.030 1.00 98.44 175 ALA A N 1
ATOM 1416 C CA . ALA A 1 175 ? -20.517 1.461 37.383 1.00 98.44 175 ALA A CA 1
ATOM 1417 C C . ALA A 1 175 ? -20.725 2.588 38.410 1.00 98.44 175 ALA A C 1
ATOM 1419 O O . ALA A 1 175 ? -21.237 2.334 39.499 1.00 98.44 175 ALA A O 1
ATOM 1420 N N . ALA A 1 176 ? -20.391 3.833 38.062 1.00 98.50 176 ALA A N 1
ATOM 1421 C CA . ALA A 1 176 ? -20.625 4.996 38.914 1.00 98.50 176 ALA A CA 1
ATOM 1422 C C . ALA A 1 176 ? -22.125 5.248 39.148 1.00 98.50 176 ALA A C 1
ATOM 1424 O O . ALA A 1 176 ? -22.534 5.495 40.283 1.00 98.50 176 ALA A O 1
ATOM 1425 N N . LEU A 1 177 ? -22.955 5.126 38.106 1.00 98.44 177 LEU A N 1
ATOM 1426 C CA . LEU A 1 177 ? -24.416 5.212 38.222 1.00 98.44 177 LEU A CA 1
ATOM 1427 C C . LEU A 1 177 ? -25.004 4.071 39.064 1.00 98.44 177 LEU A C 1
ATOM 1429 O O . LEU A 1 177 ? -25.920 4.291 39.853 1.00 98.44 177 LEU A O 1
ATOM 1433 N N . ALA A 1 178 ? -24.480 2.852 38.922 1.00 98.38 178 ALA A N 1
ATOM 1434 C CA . ALA A 1 178 ? -24.909 1.724 39.743 1.00 98.38 178 ALA A CA 1
ATOM 1435 C C . ALA A 1 178 ? -24.541 1.932 41.220 1.00 98.38 178 ALA A C 1
ATOM 1437 O O . ALA A 1 178 ? -25.383 1.724 42.091 1.00 98.38 178 ALA A O 1
ATOM 1438 N N . ASN A 1 179 ? -23.317 2.390 41.503 1.00 98.50 179 ASN A N 1
ATOM 1439 C CA . ASN A 1 179 ? -22.872 2.692 42.863 1.00 98.50 179 ASN A CA 1
ATOM 1440 C C . ASN A 1 179 ? -23.720 3.789 43.507 1.00 98.50 179 ASN A C 1
ATOM 1442 O O . ASN A 1 179 ? -24.197 3.589 44.619 1.00 98.50 179 ASN A O 1
ATOM 1446 N N . SER A 1 180 ? -23.982 4.898 42.810 1.00 98.38 180 SER A N 1
ATOM 1447 C CA . SER A 1 180 ? -24.830 5.965 43.358 1.00 98.38 180 SER A CA 1
ATOM 1448 C C . SER A 1 180 ? -26.269 5.498 43.602 1.00 98.38 180 SER A C 1
ATOM 1450 O O . SER A 1 180 ? -26.873 5.853 44.613 1.00 98.38 180 SER A O 1
ATOM 1452 N N . GLY A 1 181 ? -26.809 4.635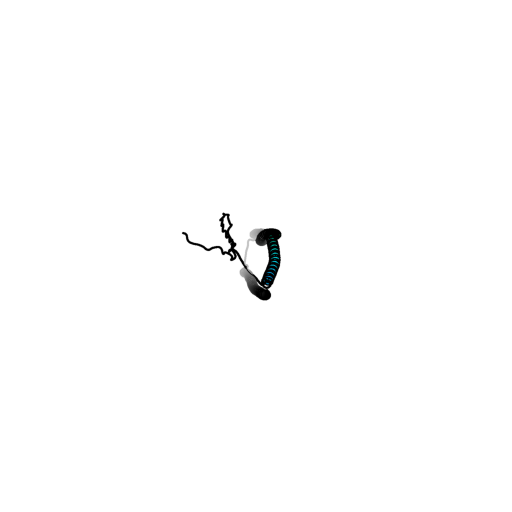 42.732 1.00 98.25 181 GLY A N 1
ATOM 1453 C CA . GLY A 1 181 ? -28.104 3.987 42.949 1.00 98.25 181 GLY A CA 1
ATOM 1454 C C . GLY A 1 181 ? -28.126 3.091 44.193 1.00 98.25 181 GLY A C 1
ATOM 1455 O O . GLY A 1 181 ? -29.088 3.129 44.962 1.00 98.25 181 GLY A O 1
ATOM 1456 N N . LEU A 1 182 ? -27.061 2.318 44.427 1.00 98.19 182 LEU A N 1
ATOM 1457 C CA . LEU A 1 182 ? -26.915 1.494 45.631 1.00 98.19 182 LEU A CA 1
ATOM 1458 C C . LEU A 1 182 ? -26.753 2.348 46.893 1.00 98.19 182 LEU A C 1
ATOM 1460 O O . LEU A 1 182 ? -27.386 2.051 47.902 1.00 98.19 182 LEU A O 1
ATOM 1464 N N . GLU A 1 183 ? -25.960 3.418 46.843 1.00 98.25 183 GLU A N 1
ATOM 1465 C CA . GLU A 1 183 ? -25.786 4.364 47.952 1.00 98.25 183 GLU A CA 1
ATOM 1466 C C . GLU A 1 183 ? -27.112 5.029 48.342 1.00 98.25 183 GLU A C 1
ATOM 1468 O O . GLU A 1 183 ? -27.448 5.083 49.526 1.00 98.25 183 GLU A O 1
ATOM 1473 N N . ALA A 1 184 ? -27.911 5.459 47.359 1.00 98.38 184 ALA A N 1
ATOM 1474 C CA . ALA A 1 184 ? -29.250 5.993 47.600 1.00 98.38 184 ALA A CA 1
ATOM 1475 C C . ALA A 1 184 ? -30.185 4.943 48.228 1.00 98.38 184 ALA A C 1
ATOM 1477 O O . ALA A 1 184 ? -30.933 5.252 49.156 1.00 98.38 184 ALA A O 1
ATOM 1478 N N . GLY A 1 185 ? -30.111 3.687 47.771 1.00 98.50 185 GLY A N 1
ATOM 1479 C CA . GLY A 1 185 ? -30.856 2.576 48.367 1.00 98.50 185 GLY A CA 1
ATOM 1480 C C . GLY A 1 185 ? -30.454 2.302 49.819 1.00 98.50 185 GLY A C 1
ATOM 1481 O O . GLY A 1 185 ? -31.319 2.120 50.673 1.00 98.50 185 GLY A O 1
ATOM 1482 N N . ILE A 1 186 ? -29.153 2.331 50.125 1.00 98.38 186 ILE A N 1
ATOM 1483 C CA . ILE A 1 186 ? -28.640 2.198 51.495 1.00 98.38 186 ILE A CA 1
ATOM 1484 C C . ILE A 1 186 ? -29.166 3.338 52.372 1.00 98.38 186 ILE A C 1
ATOM 1486 O O . ILE A 1 186 ? -29.643 3.076 53.474 1.00 98.38 186 ILE A O 1
ATOM 1490 N N . ALA A 1 187 ? -29.116 4.584 51.890 1.00 98.31 187 ALA A N 1
ATOM 1491 C CA . ALA A 1 187 ? -29.633 5.736 52.625 1.00 98.31 187 ALA A CA 1
ATOM 1492 C C . ALA A 1 187 ? -31.134 5.588 52.939 1.00 98.31 187 ALA A C 1
ATOM 1494 O O . ALA A 1 187 ? -31.519 5.716 54.099 1.00 98.31 187 ALA A O 1
ATOM 1495 N N . SER A 1 188 ? -31.952 5.210 51.948 1.00 98.44 188 SER A N 1
ATOM 1496 C CA . SER A 1 188 ? -33.389 4.945 52.133 1.00 98.44 188 SER A CA 1
ATOM 1497 C C . SER A 1 188 ? -33.646 3.861 53.183 1.00 98.44 188 SER A C 1
ATOM 1499 O O . SER A 1 188 ? -34.454 4.047 54.088 1.00 98.44 188 SER A O 1
ATOM 1501 N N . LEU A 1 189 ? -32.923 2.738 53.120 1.00 98.44 189 LEU A N 1
ATOM 1502 C CA . LEU A 1 189 ? -33.072 1.648 54.090 1.00 98.44 189 LEU A CA 1
ATOM 1503 C C . LEU A 1 189 ? -32.656 2.067 55.507 1.00 98.44 189 LEU A C 1
ATOM 1505 O O . LEU A 1 189 ? -33.272 1.639 56.482 1.00 98.44 189 LEU A O 1
ATOM 1509 N N . LEU A 1 190 ? -31.625 2.905 55.646 1.00 98.38 190 LEU A N 1
ATOM 1510 C CA . LEU A 1 190 ? -31.227 3.454 56.944 1.00 98.38 190 LEU A CA 1
ATOM 1511 C C . LEU A 1 190 ? -32.304 4.381 57.521 1.00 98.38 190 LEU A C 1
ATOM 1513 O O . LEU A 1 190 ? -32.582 4.308 58.721 1.00 98.38 190 LEU A O 1
ATOM 1517 N N . GLU A 1 191 ? -32.926 5.213 56.684 1.00 98.25 191 GLU A N 1
ATOM 1518 C CA . GLU A 1 191 ? -34.056 6.062 57.073 1.00 98.25 191 GLU A CA 1
ATOM 1519 C C . GLU A 1 191 ? -35.269 5.223 57.498 1.00 98.25 191 GLU A C 1
ATOM 1521 O O . GLU A 1 191 ? -35.830 5.460 58.570 1.00 98.25 191 GLU A O 1
ATOM 1526 N N . GLU A 1 192 ? -35.620 4.188 56.733 1.00 98.12 192 GLU A N 1
ATOM 1527 C CA . GLU A 1 192 ? -36.689 3.241 57.071 1.00 98.12 192 GLU A CA 1
ATOM 1528 C C . GLU A 1 192 ? -36.411 2.509 58.390 1.00 98.12 192 GLU A C 1
ATOM 1530 O O . GLU A 1 192 ? -37.279 2.433 59.260 1.00 98.12 192 GLU A O 1
ATOM 1535 N N . MET A 1 193 ? -35.186 2.016 58.595 1.00 97.88 193 MET A N 1
ATOM 1536 C CA . MET A 1 193 ? -34.793 1.387 59.858 1.00 97.88 193 MET A CA 1
ATOM 1537 C C . MET A 1 193 ? -34.896 2.358 61.036 1.00 97.88 193 MET A C 1
ATOM 1539 O O . MET A 1 193 ? -35.338 1.968 62.119 1.00 97.88 193 MET A O 1
ATOM 1543 N N . ALA A 1 194 ? -34.466 3.609 60.859 1.00 98.12 194 ALA A N 1
ATOM 1544 C CA . ALA A 1 194 ? -34.571 4.630 61.894 1.00 98.12 194 ALA A CA 1
ATOM 1545 C C . ALA A 1 194 ? -36.037 4.953 62.215 1.00 98.12 194 ALA A C 1
ATOM 1547 O O . ALA A 1 194 ? -36.386 5.085 63.389 1.00 98.12 194 ALA A O 1
ATOM 1548 N N . PHE A 1 195 ? -36.893 5.031 61.195 1.00 98.44 195 PHE A N 1
ATOM 1549 C CA . PHE A 1 195 ? -38.333 5.211 61.350 1.00 98.44 195 PHE A CA 1
ATOM 1550 C C . PHE A 1 195 ? -38.972 4.047 62.118 1.00 98.44 195 PHE A C 1
ATOM 1552 O O . PHE A 1 195 ? -39.625 4.280 63.132 1.00 98.44 195 PHE A O 1
ATOM 1559 N N . LEU A 1 196 ? -38.715 2.799 61.713 1.00 98.25 196 LEU A N 1
ATOM 1560 C CA . LEU A 1 196 ? -39.254 1.608 62.381 1.00 98.25 196 LEU A CA 1
ATOM 1561 C C . LEU A 1 196 ? -38.803 1.503 63.841 1.00 98.25 196 LEU A C 1
ATOM 1563 O O . LEU A 1 196 ? -39.597 1.152 64.708 1.00 98.25 196 LEU A O 1
ATOM 1567 N N . LYS A 1 197 ? -37.543 1.845 64.140 1.00 97.94 197 LYS A N 1
ATOM 1568 C CA . LYS A 1 197 ? -37.045 1.887 65.524 1.00 97.94 197 LYS A CA 1
ATOM 1569 C C . LYS A 1 197 ? -37.764 2.938 66.369 1.00 97.94 197 LYS A C 1
ATOM 1571 O O . LYS A 1 197 ? -38.053 2.663 67.529 1.00 97.94 197 LYS A O 1
ATOM 1576 N N . LYS A 1 198 ? -38.036 4.124 65.810 1.00 98.12 198 LYS A N 1
ATOM 1577 C CA . LYS A 1 198 ? -38.803 5.173 66.502 1.00 98.12 198 LYS A CA 1
ATOM 1578 C C . LYS A 1 198 ? -40.238 4.724 66.758 1.00 98.12 198 LYS A C 1
ATOM 1580 O O . LYS A 1 198 ? -40.663 4.764 67.905 1.00 98.12 198 LYS A O 1
ATOM 1585 N N . LEU A 1 199 ? -40.916 4.218 65.727 1.00 97.94 199 LEU A N 1
ATOM 1586 C CA . LEU A 1 199 ? -42.285 3.713 65.828 1.00 97.94 199 LEU A CA 1
ATOM 1587 C C . LEU A 1 199 ? -42.392 2.612 66.890 1.00 97.94 199 LEU A C 1
ATOM 1589 O O . LEU A 1 199 ? -43.231 2.691 67.776 1.00 97.94 199 LEU A O 1
ATOM 1593 N N . HIS A 1 200 ? -41.484 1.634 66.864 1.00 97.31 200 HIS A N 1
ATOM 1594 C CA . HIS A 1 200 ? -41.463 0.567 67.862 1.00 97.31 200 HIS A CA 1
ATOM 1595 C C . HIS A 1 200 ? -41.228 1.089 69.289 1.00 97.31 200 HIS A C 1
ATOM 1597 O O . HIS A 1 200 ? -41.824 0.581 70.239 1.00 97.31 200 HIS A O 1
ATOM 1603 N N . GLY A 1 201 ? -40.367 2.098 69.454 1.00 97.06 201 GLY A N 1
ATOM 1604 C CA . GLY A 1 201 ? -40.147 2.751 70.744 1.00 97.06 201 GLY A CA 1
ATOM 1605 C C . GLY A 1 201 ? -41.396 3.472 71.259 1.00 97.06 201 GLY A C 1
ATOM 1606 O O . GLY A 1 201 ? -41.727 3.345 72.436 1.00 97.06 201 GLY A O 1
ATOM 1607 N N . GLU A 1 202 ? -42.108 4.181 70.382 1.00 96.75 202 GLU A N 1
ATOM 1608 C CA . GLU A 1 202 ? -43.370 4.859 70.700 1.00 96.75 202 GLU A CA 1
ATOM 1609 C C . GLU A 1 202 ? -44.475 3.856 71.066 1.00 96.75 202 GLU A C 1
ATOM 1611 O O . GLU A 1 202 ? -45.103 3.997 72.114 1.00 96.75 202 GLU A O 1
ATOM 1616 N N . GLU A 1 203 ? -44.658 2.799 70.269 1.00 95.94 203 GLU A N 1
ATOM 1617 C CA . GLU A 1 203 ? -45.623 1.724 70.539 1.00 95.94 203 GLU A CA 1
ATOM 1618 C C . GLU A 1 203 ? -45.322 0.999 71.857 1.00 95.94 203 GLU A C 1
ATOM 1620 O O . GLU A 1 203 ? -46.230 0.723 72.640 1.00 95.94 203 GLU A O 1
ATOM 1625 N N . SER A 1 204 ? -44.046 0.708 72.134 1.00 95.12 204 SER A N 1
ATOM 1626 C CA . SER A 1 204 ? -43.639 0.062 73.387 1.00 95.12 204 SER A CA 1
ATOM 1627 C C . SER A 1 204 ? -43.944 0.952 74.592 1.00 95.12 204 SER A C 1
ATOM 1629 O O . SER A 1 204 ? -44.508 0.473 75.573 1.00 95.12 204 SER A O 1
ATOM 1631 N N . ALA A 1 205 ? -43.647 2.254 74.501 1.00 94.81 205 ALA A N 1
ATOM 1632 C CA . ALA A 1 205 ? -43.972 3.216 75.552 1.00 94.81 205 ALA A CA 1
ATOM 1633 C C . ALA A 1 205 ? -45.491 3.351 75.765 1.00 94.81 205 ALA A C 1
ATOM 1635 O O . ALA A 1 205 ? -45.955 3.432 76.904 1.00 94.81 205 ALA A O 1
ATOM 1636 N N . GLU A 1 206 ? -46.283 3.334 74.689 1.00 95.19 206 GLU A N 1
ATOM 1637 C CA . GLU A 1 206 ? -47.744 3.344 74.779 1.00 95.19 206 GLU A CA 1
ATOM 1638 C C . GLU A 1 206 ? -48.280 2.072 75.456 1.00 95.19 206 GLU A C 1
ATOM 1640 O O . GLU A 1 206 ? -49.132 2.154 76.344 1.00 95.19 206 GLU A O 1
ATOM 1645 N N . LEU A 1 207 ? -47.773 0.893 75.078 1.00 93.69 207 LEU A N 1
ATOM 1646 C CA . LEU A 1 207 ? -48.160 -0.386 75.680 1.00 93.69 207 LEU A CA 1
ATOM 1647 C C . LEU A 1 207 ? -47.775 -0.467 77.159 1.00 93.69 207 LEU A C 1
ATOM 1649 O O . LEU A 1 207 ? -48.592 -0.903 77.970 1.00 93.69 207 LEU A O 1
ATOM 1653 N N . GLU A 1 208 ? -46.576 -0.018 77.528 1.00 92.69 208 GLU A N 1
ATOM 1654 C CA . GLU A 1 208 ? -46.164 0.096 78.929 1.00 92.69 208 GLU A CA 1
ATOM 1655 C C . GLU A 1 208 ? -47.087 1.043 79.705 1.00 92.69 208 GLU A C 1
ATOM 1657 O O . GLU A 1 208 ? -47.524 0.703 80.805 1.00 92.69 208 GLU A O 1
ATOM 1662 N N . GLY A 1 209 ? -47.464 2.183 79.118 1.00 90.75 209 GLY A N 1
ATOM 1663 C CA . GLY A 1 209 ? -48.436 3.109 79.702 1.00 90.75 209 GLY A CA 1
ATOM 1664 C C . GLY A 1 209 ? -49.814 2.471 79.908 1.00 90.75 209 GLY A C 1
ATOM 1665 O O . GLY A 1 209 ? -50.404 2.604 80.982 1.00 90.75 209 GLY A O 1
ATOM 1666 N N . ARG A 1 210 ? -50.311 1.714 78.921 1.00 90.19 210 ARG A N 1
ATOM 1667 C CA . ARG A 1 210 ? -51.569 0.953 79.032 1.00 90.19 210 ARG A CA 1
ATOM 1668 C C . ARG A 1 210 ? -51.487 -0.132 80.103 1.00 90.19 210 ARG A C 1
ATOM 1670 O O . ARG A 1 210 ? -52.441 -0.294 80.856 1.00 90.19 210 ARG A O 1
ATOM 1677 N N . LEU A 1 211 ? -50.368 -0.850 80.205 1.00 87.19 211 LEU A N 1
ATOM 1678 C CA . LEU A 1 211 ? -50.146 -1.860 81.244 1.00 87.19 211 LEU A CA 1
ATOM 1679 C C . LEU A 1 211 ? -50.083 -1.238 82.639 1.00 87.19 211 LEU A C 1
ATOM 1681 O O . LEU A 1 211 ? -50.660 -1.794 83.566 1.00 87.19 211 LEU A O 1
ATOM 1685 N N . GLN A 1 212 ? -49.437 -0.082 82.801 1.00 85.56 212 GLN A N 1
ATOM 1686 C CA . GLN A 1 212 ? -49.421 0.647 84.072 1.00 85.56 212 GLN A CA 1
ATOM 1687 C C . GLN A 1 212 ? -50.819 1.154 84.446 1.00 85.56 212 GLN A C 1
ATOM 1689 O O . GLN A 1 212 ? -51.245 0.984 85.587 1.00 85.56 212 GLN A O 1
ATOM 1694 N N . ALA A 1 213 ? -51.568 1.708 83.489 1.00 80.81 213 ALA A N 1
ATOM 1695 C CA . ALA A 1 213 ? -52.955 2.117 83.699 1.00 80.81 213 ALA A CA 1
ATOM 1696 C C . ALA A 1 213 ? -53.859 0.924 84.058 1.00 80.81 213 ALA A C 1
ATOM 1698 O O . ALA A 1 213 ? -54.664 1.019 84.982 1.00 80.81 213 ALA A O 1
ATOM 1699 N N . ALA A 1 214 ? -53.686 -0.218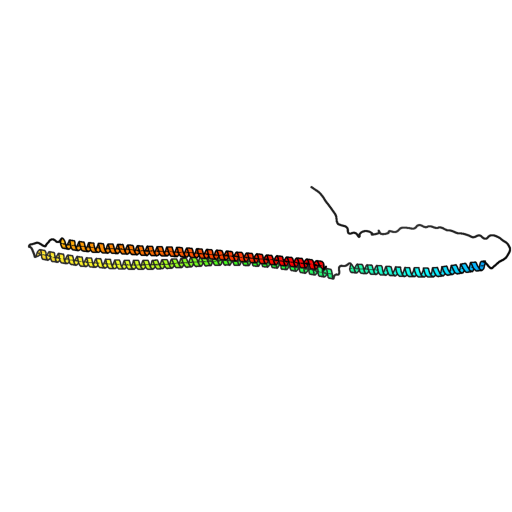 83.387 1.00 77.62 214 ALA A N 1
ATOM 1700 C CA . ALA A 1 214 ? -54.397 -1.455 83.693 1.00 77.62 214 ALA A CA 1
ATOM 1701 C C . ALA A 1 214 ? -53.992 -2.034 85.057 1.00 77.62 214 ALA A C 1
ATOM 1703 O O . ALA A 1 214 ? -54.857 -2.480 85.798 1.00 77.62 214 ALA A O 1
ATOM 1704 N N . ALA A 1 215 ? -52.714 -1.988 85.439 1.00 69.69 215 ALA A N 1
ATOM 1705 C CA . ALA A 1 215 ? -52.256 -2.416 86.761 1.00 69.69 215 ALA A CA 1
ATOM 1706 C C . ALA A 1 215 ? -52.859 -1.550 87.881 1.00 69.69 215 ALA A C 1
ATOM 1708 O O . ALA A 1 215 ? -53.247 -2.083 88.918 1.00 69.69 215 ALA A O 1
ATOM 1709 N N . LEU A 1 216 ? -53.007 -0.239 87.651 1.00 64.38 216 LEU A N 1
ATOM 1710 C CA . LEU A 1 216 ? -53.699 0.677 88.565 1.00 64.38 216 LEU A CA 1
ATOM 1711 C C . LEU A 1 216 ? -55.218 0.424 88.608 1.00 64.38 216 LEU A C 1
ATOM 1713 O O . LEU A 1 216 ? -55.814 0.489 89.682 1.00 64.38 216 LEU A O 1
ATOM 1717 N N . ALA A 1 217 ? -55.842 0.073 87.480 1.00 59.31 217 ALA A N 1
ATOM 1718 C CA . ALA A 1 217 ? -57.256 -0.312 87.421 1.00 59.31 217 ALA A CA 1
ATOM 1719 C C . ALA A 1 217 ? -57.533 -1.668 88.110 1.00 59.31 217 ALA A C 1
ATOM 1721 O O . ALA A 1 217 ? -58.496 -1.795 88.861 1.00 59.31 217 ALA A O 1
ATOM 1722 N N . VAL A 1 218 ? -56.642 -2.657 87.955 1.00 52.66 218 VAL A N 1
ATOM 1723 C CA . VAL A 1 218 ? -56.726 -3.990 88.592 1.00 52.66 218 VAL A CA 1
ATOM 1724 C C . VAL A 1 218 ? -56.530 -3.921 90.112 1.00 52.66 218 VAL A C 1
ATOM 1726 O O . VAL A 1 218 ? -57.046 -4.766 90.838 1.00 52.66 218 VAL A O 1
ATOM 1729 N N . THR A 1 219 ? -55.848 -2.896 90.632 1.00 47.53 219 THR A N 1
ATOM 1730 C CA . THR A 1 219 ? -55.816 -2.639 92.083 1.00 47.53 219 THR A CA 1
ATOM 1731 C C . THR A 1 219 ? -57.097 -2.004 92.642 1.00 47.53 219 THR A C 1
ATOM 1733 O O . THR A 1 219 ? -57.249 -1.969 93.862 1.00 47.53 219 THR A O 1
ATOM 1736 N N . VAL A 1 220 ? -58.020 -1.521 91.797 1.00 46.53 220 VAL A N 1
ATOM 1737 C CA . VAL A 1 220 ? -59.249 -0.817 92.220 1.00 46.53 220 VAL A CA 1
ATOM 1738 C C . VAL A 1 220 ? -60.517 -1.648 92.004 1.00 46.53 220 VAL A C 1
ATOM 1740 O O . VAL A 1 220 ? -61.450 -1.534 92.794 1.00 46.53 220 VAL A O 1
ATOM 1743 N N . GLU A 1 221 ? -60.548 -2.542 91.020 1.00 37.88 221 GLU A N 1
ATOM 1744 C CA . GLU A 1 221 ? -61.731 -3.354 90.724 1.00 37.88 221 GLU A CA 1
ATOM 1745 C C . GLU A 1 221 ? -61.418 -4.836 90.935 1.00 37.88 221 GLU A C 1
ATOM 1747 O O . GLU A 1 221 ? -61.105 -5.601 90.025 1.00 37.88 221 GLU A O 1
ATOM 1752 N N . GLY A 1 222 ? -61.494 -5.248 92.202 1.00 40.03 222 GLY A N 1
ATOM 1753 C CA . GLY A 1 222 ? -61.860 -6.622 92.493 1.00 40.03 222 GLY A CA 1
ATOM 1754 C C . GLY A 1 222 ? -63.292 -6.847 92.021 1.00 40.03 222 GLY A C 1
ATOM 1755 O O . GLY A 1 222 ? -64.191 -6.124 92.441 1.00 40.03 222 GLY A O 1
ATOM 1756 N N . GLY A 1 223 ? -63.493 -7.874 91.202 1.00 35.28 223 GLY A N 1
ATOM 1757 C CA . GLY A 1 223 ? -64.809 -8.460 90.990 1.00 35.28 223 GLY A CA 1
ATOM 1758 C C . GLY A 1 223 ? -65.196 -8.633 89.530 1.00 35.28 223 GLY A C 1
ATOM 1759 O O . GLY A 1 223 ? -65.482 -7.664 88.847 1.00 35.28 223 GLY A O 1
ATOM 1760 N N . GLU A 1 224 ? -65.309 -9.911 89.163 1.00 31.05 224 GLU A N 1
ATOM 1761 C CA . GLU A 1 224 ? -66.411 -10.444 88.350 1.00 31.05 224 GLU A CA 1
ATOM 1762 C C . GLU A 1 224 ? -66.365 -10.137 86.847 1.00 31.05 224 GLU A C 1
ATOM 1764 O O . GLU A 1 224 ? -66.343 -9.004 86.397 1.00 31.05 224 GLU A O 1
ATOM 1769 N N . ALA A 1 225 ? -66.253 -11.206 86.052 1.00 35.72 225 ALA A N 1
ATOM 1770 C CA . ALA A 1 225 ? -67.355 -11.696 85.209 1.00 35.72 225 ALA A CA 1
ATOM 1771 C C . ALA A 1 225 ? -67.278 -11.019 83.829 1.00 35.72 225 ALA A C 1
ATOM 1773 O O . ALA A 1 225 ? -66.805 -9.906 83.690 1.00 35.72 225 ALA A O 1
ATOM 1774 N N . GLU A 1 226 ? -67.653 -11.584 82.700 1.00 35.19 226 GLU A N 1
ATOM 1775 C CA . GLU A 1 226 ? -68.124 -12.876 82.232 1.00 35.19 226 GLU A CA 1
ATOM 1776 C C . GLU A 1 226 ? -68.078 -12.715 80.695 1.00 35.19 226 GLU A C 1
ATOM 1778 O O . GLU A 1 226 ? -68.024 -11.600 80.180 1.00 35.19 226 GLU A O 1
ATOM 1783 N N . ALA A 1 227 ? -68.123 -13.829 79.968 1.00 47.97 227 ALA A N 1
ATOM 1784 C CA . ALA A 1 227 ? -68.748 -13.934 78.647 1.00 47.97 227 ALA A CA 1
ATOM 1785 C C . ALA A 1 227 ? -68.515 -12.797 77.619 1.00 47.97 227 ALA A C 1
ATOM 1787 O O . ALA A 1 227 ? -69.284 -11.843 77.528 1.00 47.97 227 ALA A O 1
ATOM 1788 N N . ALA A 1 228 ? -67.578 -13.009 76.691 1.00 43.25 228 ALA A N 1
ATOM 1789 C CA . ALA A 1 228 ? -67.716 -12.457 75.346 1.00 43.25 228 ALA A CA 1
ATOM 1790 C C . ALA A 1 228 ? -67.422 -13.542 74.298 1.00 43.25 228 ALA A C 1
ATOM 1792 O O . ALA A 1 228 ? -66.407 -14.230 74.360 1.00 43.25 228 ALA A O 1
ATOM 1793 N N . GLU A 1 229 ? -68.412 -13.696 73.420 1.00 53.84 229 GLU A N 1
ATOM 1794 C CA . GLU A 1 229 ? -68.601 -14.521 72.220 1.00 53.84 229 GLU A CA 1
ATOM 1795 C C . GLU A 1 229 ? -67.371 -15.093 71.481 1.00 53.84 229 GLU A C 1
ATOM 1797 O O . GLU A 1 229 ? -66.277 -14.538 71.542 1.00 53.84 229 GLU A O 1
ATOM 1802 N N . PRO A 1 230 ? -67.522 -16.210 70.730 1.00 53.97 230 PRO A N 1
ATOM 1803 C CA . PRO A 1 230 ? -66.387 -16.947 70.185 1.00 53.97 230 PRO A CA 1
ATOM 1804 C C . PRO A 1 230 ? -65.578 -16.078 69.195 1.00 53.97 230 PRO A C 1
ATOM 1806 O O . PRO A 1 230 ? -66.074 -15.777 68.107 1.00 53.97 230 PRO A O 1
ATOM 1809 N N . PRO A 1 231 ? -64.297 -15.759 69.471 1.00 58.22 231 PRO A N 1
ATOM 1810 C CA . PRO A 1 231 ? -63.468 -14.864 68.646 1.00 58.22 231 PRO A CA 1
ATOM 1811 C C . PRO A 1 231 ? -62.980 -15.502 67.325 1.00 58.22 231 PRO A C 1
ATOM 1813 O O . PRO A 1 231 ? -62.079 -15.001 66.653 1.00 58.22 231 PRO A O 1
ATOM 1816 N N . GLY A 1 232 ? -63.551 -16.643 66.931 1.00 59.06 232 GLY A N 1
ATOM 1817 C CA . GLY A 1 232 ? -63.090 -17.429 65.787 1.00 59.06 232 GLY A CA 1
ATOM 1818 C C . GLY A 1 232 ? -63.547 -16.895 64.428 1.00 59.06 232 GLY A C 1
ATOM 1819 O O . GLY A 1 232 ? -62.825 -17.059 63.444 1.00 59.06 232 GLY A O 1
ATOM 1820 N N . ALA A 1 233 ? -64.723 -16.263 64.338 1.00 63.31 233 ALA A N 1
ATOM 1821 C CA . ALA A 1 233 ? -65.320 -15.884 63.053 1.00 63.31 233 ALA A CA 1
ATOM 1822 C C . ALA A 1 233 ? -64.619 -14.680 62.396 1.00 63.31 233 ALA A C 1
ATOM 1824 O O . ALA A 1 233 ? -64.305 -14.733 61.202 1.00 63.31 233 ALA A O 1
ATOM 1825 N N . GLU A 1 234 ? -64.305 -13.642 63.175 1.00 72.94 234 GLU A N 1
ATOM 1826 C CA . GLU A 1 234 ? -63.631 -12.426 62.698 1.00 72.94 234 GLU A CA 1
ATOM 1827 C C . GLU A 1 234 ? -62.161 -12.685 62.348 1.00 72.94 234 GLU A C 1
ATOM 1829 O O . GLU A 1 234 ? -61.702 -12.307 61.268 1.00 72.94 234 GLU A O 1
ATOM 1834 N N . LEU A 1 235 ? -61.442 -13.443 63.185 1.00 80.88 235 LEU A N 1
ATOM 1835 C CA . LEU A 1 235 ? -60.071 -13.865 62.890 1.00 80.88 235 LEU A CA 1
ATOM 1836 C C . LEU A 1 235 ? -60.014 -14.715 61.612 1.00 80.88 235 LEU A C 1
ATOM 1838 O O . LEU A 1 235 ? -59.169 -14.500 60.743 1.00 80.88 235 LEU A O 1
ATOM 1842 N N . SER A 1 236 ? -60.963 -15.640 61.445 1.00 82.62 236 SER A N 1
ATOM 1843 C CA . SER A 1 236 ? -61.071 -16.451 60.227 1.00 82.62 236 SER A CA 1
ATOM 1844 C C . SER A 1 236 ? -61.408 -15.613 58.989 1.00 82.62 236 SER A C 1
ATOM 1846 O O . SER A 1 236 ? -61.053 -15.988 57.871 1.00 82.62 236 SER A O 1
ATOM 1848 N N . GLN A 1 237 ? -62.115 -14.491 59.136 1.00 85.38 237 GLN A N 1
ATOM 1849 C CA . GLN A 1 237 ? -62.395 -13.565 58.038 1.00 85.38 237 GLN A CA 1
ATOM 1850 C C . GLN A 1 237 ? -61.161 -12.730 57.666 1.00 85.38 237 GLN A C 1
ATOM 1852 O O . GLN A 1 237 ? -60.834 -12.648 56.482 1.00 85.38 237 GLN A O 1
ATOM 1857 N N . ALA A 1 238 ? -60.426 -12.204 58.649 1.00 87.19 238 ALA A N 1
ATOM 1858 C CA . ALA A 1 238 ? -59.171 -11.485 58.428 1.00 87.19 238 ALA A CA 1
ATOM 1859 C C . ALA A 1 238 ? -58.106 -12.379 57.764 1.00 87.19 238 ALA A C 1
ATOM 1861 O O . ALA A 1 238 ? -57.500 -11.989 56.765 1.00 87.19 238 ALA A O 1
ATOM 1862 N N . LEU A 1 239 ? -57.946 -13.621 58.237 1.00 88.50 239 LEU A N 1
ATOM 1863 C CA . LEU A 1 239 ? -57.031 -14.600 57.637 1.00 88.50 239 LEU A CA 1
ATOM 1864 C C . LEU A 1 239 ? -57.420 -14.958 56.193 1.00 88.50 239 LEU A C 1
ATOM 1866 O O . LEU A 1 239 ? -56.545 -15.106 55.337 1.00 88.50 239 LEU A O 1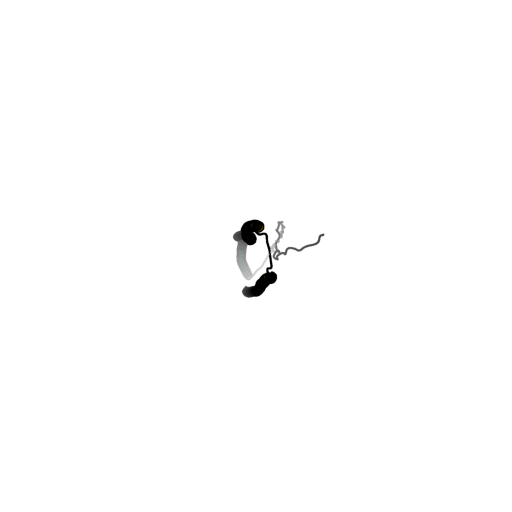
ATOM 1870 N N . ARG A 1 240 ? -58.724 -15.057 55.890 1.00 91.56 240 ARG A N 1
ATOM 1871 C CA . ARG A 1 240 ? -59.213 -15.267 54.515 1.00 91.56 240 ARG A CA 1
ATOM 1872 C C . ARG A 1 240 ? -58.921 -14.072 53.607 1.00 91.56 240 ARG A C 1
ATOM 1874 O O . ARG A 1 240 ? -58.525 -14.285 52.463 1.00 91.56 240 ARG A O 1
ATOM 1881 N N . GLU A 1 241 ? -59.064 -12.838 54.090 1.00 92.81 241 GLU A N 1
ATOM 1882 C CA . GLU A 1 241 ? -58.743 -11.648 53.289 1.00 92.81 241 GLU A CA 1
ATOM 1883 C C . GLU A 1 241 ? -57.235 -1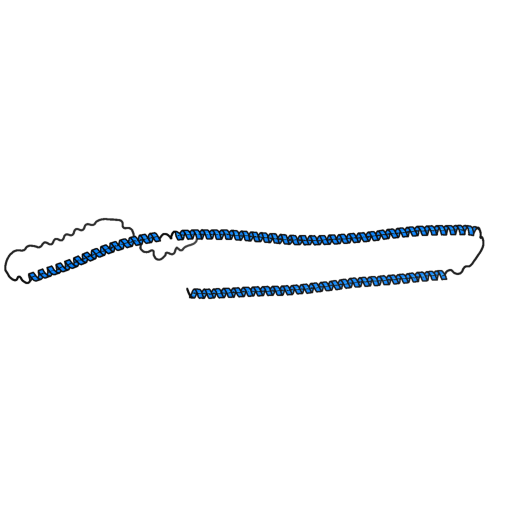1.509 53.047 1.00 92.81 241 GLU A C 1
ATOM 1885 O O . GLU A 1 241 ? -56.836 -11.269 51.908 1.00 92.81 241 GLU A O 1
ATOM 1890 N N . ILE A 1 242 ? -56.393 -11.745 54.061 1.00 92.38 242 ILE A N 1
ATOM 1891 C CA . ILE A 1 242 ? -54.926 -11.753 53.911 1.00 92.38 242 ILE A CA 1
ATOM 1892 C C . ILE A 1 242 ? -54.510 -12.800 52.877 1.00 92.38 242 ILE A C 1
ATOM 1894 O O . ILE A 1 242 ? -53.740 -12.504 51.962 1.00 92.38 242 ILE A O 1
ATOM 1898 N N . ARG A 1 243 ? -55.077 -14.010 52.956 1.00 94.19 243 ARG A N 1
ATOM 1899 C CA . ARG A 1 243 ? -54.831 -15.062 51.965 1.00 94.19 243 ARG A CA 1
ATOM 1900 C C . ARG A 1 243 ? -55.258 -14.628 50.560 1.00 94.19 243 ARG A C 1
ATOM 1902 O O . ARG A 1 243 ? -54.474 -14.762 49.626 1.00 94.19 243 ARG A O 1
ATOM 1909 N N . ARG A 1 244 ? -56.436 -14.012 50.412 1.00 95.44 244 ARG A N 1
ATOM 1910 C CA . ARG A 1 244 ? -56.929 -13.471 49.131 1.00 95.44 244 ARG A CA 1
ATOM 1911 C C . ARG A 1 244 ? -56.039 -12.351 48.579 1.00 95.44 244 ARG A C 1
ATOM 1913 O O . ARG A 1 244 ? -55.957 -12.169 47.363 1.00 95.44 244 ARG A O 1
ATOM 1920 N N . GLN A 1 245 ? -55.421 -11.544 49.439 1.00 94.38 245 GLN A N 1
ATOM 1921 C CA . GLN A 1 245 ? -54.464 -10.513 49.030 1.00 94.38 245 GLN A CA 1
ATOM 1922 C C . GLN A 1 245 ? -53.142 -11.129 48.567 1.00 94.38 245 GLN A C 1
ATOM 1924 O O . GLN A 1 245 ? -52.650 -10.751 47.504 1.00 94.38 245 GLN A O 1
ATOM 1929 N N . TYR A 1 246 ? -52.625 -12.125 49.289 1.00 95.56 246 TYR A N 1
ATOM 1930 C CA . TYR A 1 246 ? -51.432 -12.874 48.887 1.00 95.56 246 TYR A CA 1
ATOM 1931 C C . TYR A 1 246 ? -51.631 -13.622 47.571 1.00 95.56 246 TYR A C 1
ATOM 1933 O O . TYR A 1 246 ? -50.781 -13.535 46.693 1.00 95.56 246 TYR A O 1
ATOM 1941 N N . GLU A 1 247 ? -52.766 -14.296 47.390 1.00 95.31 247 GLU A N 1
ATOM 1942 C CA . GLU A 1 247 ? -53.095 -14.989 46.141 1.00 95.31 247 GLU A CA 1
ATOM 1943 C C . GLU A 1 247 ? -53.171 -14.004 44.962 1.00 95.31 247 GLU A C 1
ATOM 1945 O O . GLU A 1 247 ? -52.620 -14.269 43.894 1.00 95.31 247 GLU A O 1
ATOM 1950 N N . ARG A 1 248 ? -53.759 -12.813 45.161 1.00 96.31 248 ARG A N 1
ATOM 1951 C CA . ARG A 1 248 ? -53.773 -11.750 44.140 1.00 96.31 248 ARG A CA 1
ATOM 1952 C C . ARG A 1 248 ? -52.380 -11.197 43.843 1.00 96.31 248 ARG A C 1
ATOM 1954 O O . ARG A 1 248 ? -52.076 -10.945 42.679 1.00 96.31 248 ARG A O 1
ATOM 1961 N N . LEU A 1 249 ? -51.545 -10.994 44.859 1.00 95.06 249 LEU A N 1
ATOM 1962 C CA . LEU A 1 249 ? -50.176 -10.510 44.676 1.00 95.06 249 LEU A CA 1
ATOM 1963 C C . LEU A 1 249 ? -49.308 -11.554 43.965 1.00 95.06 249 LEU A C 1
ATOM 1965 O O . LEU A 1 249 ? -48.596 -11.209 43.028 1.00 95.06 249 LEU A O 1
ATOM 1969 N N . ALA A 1 250 ? -49.422 -12.826 44.351 1.00 94.19 250 ALA A N 1
ATOM 1970 C CA . ALA A 1 250 ? -48.737 -13.941 43.710 1.00 94.19 250 ALA A CA 1
ATOM 1971 C C . ALA A 1 250 ? -49.152 -14.080 42.240 1.00 94.19 250 ALA A C 1
ATOM 1973 O O . ALA A 1 250 ? -48.290 -14.204 41.374 1.00 94.19 250 ALA A O 1
ATOM 1974 N N . HIS A 1 251 ? -50.450 -13.967 41.938 1.00 96.44 251 HIS A N 1
ATOM 1975 C CA . HIS A 1 251 ? -50.942 -13.994 40.561 1.00 96.44 251 HIS A CA 1
ATOM 1976 C C . HIS A 1 251 ? -50.400 -12.824 39.730 1.00 96.44 251 HIS A C 1
ATOM 1978 O O . HIS A 1 251 ? -49.931 -13.027 38.614 1.00 96.44 251 HIS A O 1
ATOM 1984 N N . LYS A 1 252 ? -50.409 -11.599 40.277 1.00 96.81 252 LYS A N 1
ATOM 1985 C CA . LYS A 1 252 ? -49.826 -10.424 39.605 1.00 96.81 252 LYS A CA 1
ATOM 1986 C C . LYS A 1 252 ? -48.323 -10.576 39.375 1.00 96.81 252 LYS A C 1
ATOM 1988 O O . LYS A 1 252 ? -47.844 -10.212 38.309 1.00 96.81 252 LYS A O 1
ATOM 1993 N N . ASN A 1 253 ? -47.592 -11.111 40.351 1.00 95.38 253 ASN A N 1
ATOM 1994 C CA . ASN A 1 253 ? -46.159 -11.362 40.229 1.00 95.38 253 ASN A CA 1
ATOM 1995 C C . ASN A 1 253 ? -45.879 -12.408 39.137 1.00 95.38 253 ASN A C 1
ATOM 1997 O O . ASN A 1 253 ? -45.055 -12.173 38.259 1.00 95.38 253 ASN A O 1
ATOM 2001 N N . MET A 1 254 ? -46.643 -13.504 39.114 1.00 96.56 254 MET A N 1
ATOM 2002 C CA . MET A 1 254 ? -46.528 -14.529 38.075 1.00 96.56 254 MET A CA 1
ATOM 2003 C C . MET A 1 254 ? -46.811 -13.965 36.677 1.00 96.56 254 MET A C 1
ATOM 2005 O O . MET A 1 254 ? -46.017 -14.183 35.768 1.00 96.56 254 MET A O 1
ATOM 2009 N N . GLN A 1 255 ? -47.874 -13.171 36.514 1.00 97.25 255 GLN A N 1
ATOM 2010 C CA . GLN A 1 255 ? -48.175 -12.503 35.241 1.00 97.25 255 GLN A CA 1
ATOM 2011 C C . GLN A 1 255 ? -47.074 -11.525 34.820 1.00 97.25 255 GLN A C 1
ATOM 2013 O O . GLN A 1 255 ? -46.631 -11.558 33.677 1.00 97.25 255 GLN A O 1
ATOM 2018 N N . ALA A 1 256 ? -46.580 -10.695 35.743 1.00 96.06 256 ALA A N 1
ATOM 2019 C CA . ALA A 1 256 ? -45.494 -9.763 35.453 1.00 96.06 256 ALA A CA 1
ATOM 2020 C C . ALA A 1 256 ? -44.207 -10.496 35.040 1.00 96.06 256 ALA A C 1
ATOM 2022 O O . ALA A 1 256 ? -43.517 -10.052 34.123 1.00 96.06 256 ALA A O 1
ATOM 2023 N N . ALA A 1 257 ? -43.900 -11.631 35.675 1.00 95.19 257 ALA A N 1
ATOM 2024 C CA . ALA A 1 257 ? -42.777 -12.478 35.293 1.00 95.19 257 ALA A CA 1
ATOM 2025 C C . ALA A 1 257 ? -42.981 -13.078 33.894 1.00 95.19 257 ALA A C 1
ATOM 2027 O O . ALA A 1 257 ? -42.075 -13.000 33.066 1.00 95.19 257 ALA A O 1
ATOM 2028 N N . GLU A 1 258 ? -44.162 -13.624 33.594 1.00 97.06 258 GLU A N 1
ATOM 2029 C CA . GLU A 1 258 ? -44.489 -14.154 32.264 1.00 97.06 258 GLU A CA 1
ATOM 2030 C C . GLU A 1 258 ? -44.373 -13.090 31.168 1.00 97.06 258 GLU A C 1
ATOM 2032 O O . GLU A 1 258 ? -43.745 -13.340 30.137 1.00 97.06 258 GLU A O 1
ATOM 2037 N N . ASP A 1 259 ? -44.928 -11.899 31.388 1.00 97.38 259 ASP A N 1
ATOM 2038 C CA . ASP A 1 259 ? -44.863 -10.790 30.434 1.00 97.38 259 ASP A CA 1
ATOM 2039 C C . ASP A 1 259 ? -43.424 -10.300 30.246 1.00 97.38 259 ASP A C 1
ATOM 2041 O O . ASP A 1 259 ? -42.986 -10.066 29.116 1.00 97.38 259 ASP A O 1
ATOM 2045 N N . TRP A 1 260 ? -42.648 -10.223 31.330 1.00 96.75 260 TRP A N 1
ATOM 2046 C CA . TRP A 1 260 ? -41.229 -9.885 31.268 1.00 96.75 260 TRP A CA 1
ATOM 2047 C C . TRP A 1 260 ? -40.432 -10.920 30.469 1.00 96.75 260 TRP A C 1
ATOM 2049 O O . TRP A 1 260 ? -39.649 -10.553 29.588 1.00 96.75 260 TRP A O 1
ATOM 2059 N N . TYR A 1 261 ? -40.668 -12.215 30.709 1.00 97.06 261 TYR A N 1
ATOM 2060 C CA . TYR A 1 261 ? -40.040 -13.285 29.938 1.00 97.06 261 TYR A CA 1
ATOM 2061 C C . TYR A 1 261 ? -40.446 -13.219 28.469 1.00 97.06 261 TYR A C 1
ATOM 2063 O O . TYR A 1 261 ? -39.573 -13.265 27.604 1.00 97.06 261 TYR A O 1
ATOM 2071 N N . ARG A 1 262 ? -41.735 -13.047 28.157 1.00 97.62 262 ARG A N 1
ATOM 2072 C CA . ARG A 1 262 ? -42.215 -12.899 26.773 1.00 97.62 262 ARG A CA 1
ATOM 2073 C C . ARG A 1 262 ? -41.554 -11.720 26.071 1.00 97.62 262 ARG A C 1
ATOM 2075 O O . ARG A 1 262 ? -41.079 -11.885 24.949 1.00 97.62 262 ARG A O 1
ATOM 2082 N N . ALA A 1 263 ? -41.460 -10.566 26.730 1.00 97.25 263 ALA A N 1
ATOM 2083 C CA . ALA A 1 263 ? -40.792 -9.390 26.182 1.00 97.25 263 ALA A CA 1
ATOM 2084 C C . ALA A 1 263 ? -39.300 -9.654 25.918 1.00 97.25 263 ALA A C 1
ATOM 2086 O O . ALA A 1 263 ? -38.789 -9.318 24.847 1.00 97.25 263 ALA A O 1
ATOM 2087 N N . LYS A 1 264 ? -38.599 -10.314 26.851 1.00 97.19 264 LYS A N 1
ATOM 2088 C CA . LYS A 1 264 ? -37.191 -10.699 26.668 1.00 97.19 264 LYS A CA 1
ATOM 2089 C C . LYS A 1 264 ? -37.006 -11.696 25.526 1.00 97.19 264 LYS A C 1
ATOM 2091 O O . LYS A 1 264 ? -36.122 -11.494 24.696 1.00 97.19 264 LYS A O 1
ATOM 2096 N N . PHE A 1 265 ? -37.847 -12.724 25.441 1.00 97.31 265 PHE A N 1
ATOM 2097 C CA . PHE A 1 265 ? -37.815 -13.692 24.345 1.00 97.31 265 PHE A CA 1
ATOM 2098 C C . PHE A 1 265 ? -38.081 -13.030 22.992 1.00 97.31 265 PHE A C 1
ATOM 2100 O O . PHE A 1 265 ? -37.350 -13.295 22.039 1.00 97.31 265 PHE A O 1
ATOM 2107 N N . ALA A 1 266 ? -39.069 -12.137 22.911 1.00 96.88 266 ALA A N 1
ATOM 2108 C CA . ALA A 1 266 ? -39.364 -11.388 21.695 1.00 96.88 266 ALA A CA 1
ATOM 2109 C C . ALA A 1 266 ? -38.163 -10.535 21.256 1.00 96.88 266 ALA A C 1
ATOM 2111 O O . ALA A 1 266 ? -37.749 -10.622 20.102 1.00 96.88 266 ALA A O 1
ATOM 2112 N N . ALA A 1 267 ? -37.541 -9.796 22.182 1.00 96.31 267 ALA A N 1
ATOM 2113 C CA . ALA A 1 267 ? -36.369 -8.971 21.889 1.00 96.31 267 ALA A CA 1
ATOM 2114 C C . ALA A 1 267 ? -35.170 -9.801 21.392 1.00 96.31 267 ALA A C 1
ATOM 2116 O O . ALA A 1 267 ? -34.523 -9.433 20.411 1.00 96.31 267 ALA A O 1
ATOM 2117 N N . VAL A 1 268 ? -34.888 -10.945 22.027 1.00 96.44 268 VAL A N 1
ATOM 2118 C CA . VAL A 1 268 ? -33.806 -11.850 21.597 1.00 96.44 268 VAL A CA 1
ATOM 2119 C C . VAL A 1 268 ? -34.117 -12.470 20.233 1.00 96.44 268 VAL A C 1
ATOM 2121 O O . VAL A 1 268 ? -33.246 -12.516 19.365 1.00 96.44 268 VAL A O 1
ATOM 2124 N N . SER A 1 269 ? -35.358 -12.907 20.014 1.00 97.00 269 SER A N 1
ATOM 2125 C CA . SER A 1 269 ? -35.797 -13.461 18.731 1.00 97.00 269 SER A CA 1
ATOM 2126 C C . SER A 1 269 ? -35.695 -12.432 17.602 1.00 97.00 269 SER A C 1
ATOM 2128 O O . SER A 1 269 ? -35.283 -12.767 16.490 1.00 97.00 269 SER A O 1
ATOM 2130 N N . GLU A 1 270 ? -36.045 -11.174 17.870 1.00 97.31 270 GLU A N 1
ATOM 2131 C CA . GLU A 1 270 ? -35.922 -10.086 16.904 1.00 97.31 270 GLU A CA 1
ATOM 2132 C C . GLU A 1 270 ? -34.454 -9.739 16.618 1.00 97.31 270 GLU A C 1
ATOM 2134 O O . GLU A 1 270 ? -34.064 -9.581 15.462 1.00 97.31 270 GLU A O 1
ATOM 2139 N N . ALA A 1 271 ? -33.599 -9.688 17.641 1.00 94.06 271 ALA A N 1
ATOM 2140 C CA . ALA A 1 271 ? -32.166 -9.479 17.446 1.00 94.06 271 ALA A CA 1
ATOM 2141 C C . ALA A 1 271 ? -31.538 -10.600 16.596 1.00 94.06 271 ALA A C 1
ATOM 2143 O O . ALA A 1 271 ? -30.774 -10.326 15.666 1.00 94.06 271 ALA A O 1
ATOM 2144 N N . ALA A 1 272 ? -31.907 -11.858 16.854 1.00 96.19 272 ALA A N 1
ATOM 2145 C CA . ALA A 1 272 ? -31.445 -13.008 16.082 1.00 96.19 272 ALA A CA 1
ATOM 2146 C C . ALA A 1 272 ? -31.923 -12.965 14.619 1.00 96.19 272 ALA A C 1
ATOM 2148 O O . ALA A 1 272 ? -31.156 -13.291 13.703 1.00 96.19 272 ALA A O 1
ATOM 2149 N N . SER A 1 273 ? -33.167 -12.535 14.375 1.00 96.56 273 SER A N 1
ATOM 2150 C CA . SER A 1 273 ? -33.704 -12.402 13.017 1.00 96.56 273 SER A CA 1
ATOM 2151 C C . SER A 1 273 ? -33.006 -11.279 12.242 1.00 96.56 273 SER A C 1
ATOM 2153 O O . SER A 1 273 ? -32.577 -11.511 11.108 1.00 96.56 273 SER A O 1
ATOM 2155 N N . ARG A 1 274 ? -32.781 -10.115 12.868 1.00 95.94 274 ARG A N 1
ATOM 2156 C CA . ARG A 1 274 ? -32.019 -8.991 12.293 1.00 95.94 274 ARG A CA 1
ATOM 2157 C C . ARG A 1 274 ? -30.582 -9.392 11.970 1.00 95.94 274 ARG A C 1
ATOM 2159 O O . ARG A 1 274 ? -30.115 -9.137 10.862 1.00 95.94 274 ARG A O 1
ATOM 2166 N N . HIS A 1 275 ? -29.897 -10.085 12.883 1.00 95.19 275 HIS A N 1
ATOM 2167 C CA . HIS A 1 275 ? -28.538 -10.575 12.639 1.00 95.19 275 HIS A CA 1
ATOM 2168 C C . HIS A 1 275 ? -28.491 -11.566 11.467 1.00 95.19 275 HIS A C 1
ATOM 2170 O O . HIS A 1 275 ? -27.641 -11.461 10.582 1.00 95.19 275 HIS A O 1
ATOM 2176 N N . SER A 1 276 ? -29.460 -12.483 11.401 1.00 95.81 276 SER A N 1
ATOM 2177 C CA . SER A 1 276 ? -29.586 -13.431 10.289 1.00 95.81 276 SER A CA 1
ATOM 2178 C C . SER A 1 276 ? -29.841 -12.731 8.949 1.00 95.81 276 SER A C 1
ATOM 2180 O O . SER A 1 276 ? -29.293 -13.144 7.927 1.00 95.81 276 SER A O 1
ATOM 2182 N N . GLN A 1 277 ? -30.658 -11.675 8.931 1.00 97.44 277 GLN A N 1
ATOM 2183 C CA . GLN A 1 277 ? -30.907 -10.863 7.736 1.00 97.44 277 GLN A CA 1
ATOM 2184 C C . GLN A 1 277 ? -29.658 -10.084 7.308 1.00 97.44 277 GLN A C 1
ATOM 2186 O O . GLN A 1 277 ? -29.294 -10.138 6.134 1.00 97.44 277 GLN A O 1
ATOM 2191 N N . ALA A 1 278 ? -28.955 -9.444 8.246 1.00 94.25 278 ALA A N 1
ATOM 2192 C CA . ALA A 1 278 ? -27.703 -8.738 7.973 1.00 94.25 278 ALA A CA 1
ATOM 2193 C C . ALA A 1 278 ? -26.645 -9.680 7.375 1.00 94.25 278 ALA A C 1
ATOM 2195 O O . ALA A 1 278 ? -26.052 -9.378 6.340 1.00 94.25 278 ALA A O 1
ATOM 2196 N N . ALA A 1 279 ? -26.485 -10.879 7.946 1.00 94.44 279 ALA A N 1
ATOM 2197 C CA . ALA A 1 279 ? -25.581 -11.895 7.412 1.00 94.44 279 ALA A CA 1
ATOM 2198 C C . ALA A 1 279 ? -25.957 -12.332 5.982 1.00 94.44 279 ALA A C 1
ATOM 2200 O O . ALA A 1 279 ? -25.076 -12.580 5.156 1.00 94.44 279 ALA A O 1
ATOM 2201 N N . ARG A 1 280 ? -27.257 -12.415 5.656 1.00 97.75 280 ARG A N 1
ATOM 2202 C CA . ARG A 1 280 ? -27.715 -12.692 4.283 1.00 97.75 280 ARG A CA 1
ATOM 2203 C C . ARG A 1 280 ? -27.396 -11.536 3.332 1.00 97.75 280 ARG A C 1
ATOM 2205 O O . ARG A 1 280 ? -26.922 -11.824 2.236 1.00 97.75 280 ARG A O 1
ATOM 2212 N N . SER A 1 281 ? -27.597 -10.280 3.744 1.00 96.75 281 SER A N 1
ATOM 2213 C CA . SER A 1 281 ? -27.255 -9.094 2.935 1.00 96.75 281 SER A CA 1
ATOM 2214 C C . SER A 1 281 ? -25.770 -9.074 2.589 1.00 96.75 281 SER A C 1
ATOM 2216 O O . SER A 1 281 ? -25.411 -9.064 1.416 1.00 96.75 281 SER A O 1
ATOM 2218 N N . ILE A 1 282 ? -24.903 -9.230 3.597 1.00 94.50 282 ILE A N 1
ATOM 2219 C CA . ILE A 1 282 ? -23.445 -9.254 3.410 1.00 94.50 282 ILE A CA 1
ATOM 2220 C C . ILE A 1 282 ? -23.037 -10.362 2.431 1.00 94.50 282 ILE A C 1
ATOM 2222 O O . ILE A 1 282 ? -22.198 -10.149 1.554 1.00 94.50 282 ILE A O 1
ATOM 2226 N N . ARG A 1 283 ? -23.644 -11.554 2.526 1.00 96.44 283 ARG A N 1
ATOM 2227 C CA . ARG A 1 283 ? -23.378 -12.656 1.583 1.00 96.44 283 ARG A CA 1
ATOM 2228 C C . ARG A 1 283 ? -23.811 -12.321 0.154 1.00 96.44 283 ARG A C 1
ATOM 2230 O O . ARG A 1 283 ? -23.093 -12.667 -0.782 1.00 96.44 283 ARG A O 1
ATOM 2237 N N . GLN A 1 284 ? -24.959 -11.668 -0.024 1.00 97.69 284 GLN A N 1
ATOM 2238 C CA . GLN A 1 284 ? -25.443 -11.236 -1.340 1.00 97.69 284 GLN A CA 1
ATOM 2239 C C . GLN A 1 284 ? -24.541 -10.157 -1.947 1.00 97.69 284 GLN A C 1
ATOM 2241 O O . GLN A 1 284 ? -24.162 -10.275 -3.111 1.00 97.69 284 GLN A O 1
ATOM 2246 N N . GLU A 1 285 ? -24.138 -9.164 -1.156 1.00 96.56 285 GLU A N 1
ATOM 2247 C CA . GLU A 1 285 ? -23.194 -8.117 -1.561 1.00 96.56 285 GLU A CA 1
ATOM 2248 C C . GLU A 1 285 ? -21.839 -8.718 -1.944 1.00 96.56 285 GLU A C 1
ATOM 2250 O O . GLU A 1 285 ? -21.331 -8.452 -3.030 1.00 96.56 285 GLU A O 1
ATOM 2255 N N . THR A 1 286 ? -21.301 -9.624 -1.121 1.00 95.56 286 THR A N 1
ATOM 2256 C CA . THR A 1 286 ? -20.052 -10.351 -1.410 1.00 95.56 286 THR A CA 1
ATOM 2257 C C . THR A 1 286 ? -20.143 -11.121 -2.728 1.00 95.56 286 THR A C 1
ATOM 2259 O O . THR A 1 286 ? -19.235 -11.047 -3.557 1.00 95.56 286 THR A O 1
ATOM 2262 N N . ALA A 1 287 ? -21.251 -11.831 -2.967 1.00 97.00 287 ALA A N 1
ATOM 2263 C CA . ALA A 1 287 ? -21.481 -12.522 -4.233 1.00 97.00 287 ALA A CA 1
ATOM 2264 C C . ALA A 1 287 ? -21.590 -11.541 -5.418 1.00 97.00 287 ALA A C 1
ATOM 2266 O O . ALA A 1 287 ? -21.089 -11.833 -6.505 1.00 97.00 287 ALA A O 1
ATOM 2267 N N . GLY A 1 288 ? -22.204 -10.372 -5.212 1.00 98.00 288 GLY A N 1
ATOM 2268 C CA . GLY A 1 288 ? -22.267 -9.285 -6.190 1.00 98.00 288 GLY A CA 1
ATOM 2269 C C . GLY A 1 288 ? -20.883 -8.746 -6.555 1.00 98.00 288 GLY A C 1
ATOM 2270 O O . GLY A 1 288 ? -20.537 -8.698 -7.736 1.00 98.00 288 GLY A O 1
ATOM 2271 N N . TYR A 1 289 ? -20.057 -8.428 -5.555 1.00 97.38 289 TYR A N 1
ATOM 2272 C CA . TYR A 1 289 ? -18.676 -7.987 -5.762 1.00 97.38 289 TYR A CA 1
ATOM 2273 C C . TYR A 1 289 ? -17.832 -9.051 -6.462 1.00 97.38 289 TYR A C 1
ATOM 2275 O O . TYR A 1 289 ? -17.065 -8.724 -7.366 1.00 97.38 289 TYR A O 1
ATOM 2283 N N . HIS A 1 290 ? -18.011 -10.329 -6.120 1.00 97.56 290 HIS A N 1
ATOM 2284 C CA . HIS A 1 290 ? -17.307 -11.421 -6.787 1.00 97.56 290 HIS A CA 1
ATOM 2285 C C . HIS A 1 290 ? -17.658 -11.506 -8.282 1.00 97.56 290 HIS A C 1
ATOM 2287 O O . HIS A 1 290 ? -16.762 -11.616 -9.119 1.00 97.56 290 HIS A O 1
ATOM 2293 N N . ARG A 1 291 ? -18.944 -11.375 -8.643 1.00 98.31 291 ARG A N 1
ATOM 2294 C CA . ARG A 1 291 ? -19.381 -11.318 -10.053 1.00 98.31 291 ARG A CA 1
ATOM 2295 C C . ARG A 1 291 ? -18.812 -10.102 -10.783 1.00 98.31 291 ARG A C 1
ATOM 2297 O O . ARG A 1 291 ? -18.375 -10.229 -11.923 1.00 98.31 291 ARG A O 1
ATOM 2304 N N . LEU A 1 292 ? -18.787 -8.936 -10.133 1.00 98.38 292 LEU A N 1
ATOM 2305 C CA . LEU A 1 292 ? -18.218 -7.720 -10.718 1.00 98.38 292 LEU A CA 1
ATOM 2306 C C . LEU A 1 292 ? -16.714 -7.872 -10.977 1.00 98.38 292 LEU A C 1
ATOM 2308 O O . LEU A 1 292 ? -16.241 -7.518 -12.054 1.00 98.38 292 LEU A O 1
ATOM 2312 N N . LEU A 1 293 ? -15.973 -8.441 -10.023 1.00 98.00 293 LEU A N 1
ATOM 2313 C CA . LEU A 1 293 ? -14.549 -8.738 -10.180 1.00 98.00 293 LEU A CA 1
ATOM 2314 C C . LEU A 1 293 ? -14.300 -9.689 -11.355 1.00 98.00 293 LEU A C 1
ATOM 2316 O O . LEU A 1 293 ? -13.432 -9.413 -12.178 1.00 98.00 293 LEU A O 1
ATOM 2320 N N . GLN A 1 294 ? -15.089 -10.761 -11.476 1.00 97.88 294 GLN A N 1
ATOM 2321 C CA . GLN A 1 294 ? -14.999 -11.685 -12.611 1.00 97.88 294 GLN A CA 1
ATOM 2322 C C . GLN A 1 294 ? -15.272 -10.985 -13.951 1.00 97.88 294 GLN A C 1
ATOM 2324 O O . GLN A 1 294 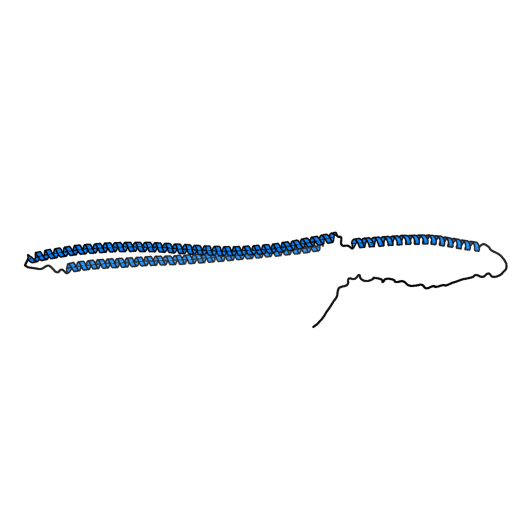? -14.532 -11.195 -14.911 1.00 97.88 294 GLN A O 1
ATOM 2329 N N . ALA A 1 295 ? -16.284 -10.114 -14.017 1.00 98.31 295 ALA A N 1
ATOM 2330 C CA . ALA A 1 295 ? -16.587 -9.345 -15.224 1.00 98.31 295 ALA A CA 1
ATOM 2331 C C . ALA A 1 295 ? -15.429 -8.410 -15.618 1.00 98.31 295 ALA A C 1
ATOM 2333 O O . ALA A 1 295 ? -15.007 -8.408 -16.773 1.00 98.31 295 ALA A O 1
ATOM 2334 N N . ARG A 1 296 ? -14.856 -7.672 -14.656 1.00 97.94 296 ARG A N 1
ATOM 2335 C CA . ARG A 1 296 ? -13.700 -6.788 -14.898 1.00 97.94 296 ARG A CA 1
ATOM 2336 C C . ARG A 1 296 ? -12.435 -7.555 -15.280 1.00 97.94 296 ARG A C 1
ATOM 2338 O O . ARG A 1 296 ? -11.684 -7.102 -16.143 1.00 97.94 296 ARG A O 1
ATOM 2345 N N . ALA A 1 297 ? -12.206 -8.724 -14.685 1.00 97.62 297 ALA A N 1
ATOM 2346 C CA . ALA A 1 297 ? -11.112 -9.605 -15.079 1.00 97.62 297 ALA A CA 1
ATOM 2347 C C . ALA A 1 297 ? -11.275 -10.060 -16.539 1.00 97.62 297 ALA A C 1
ATOM 2349 O O . ALA A 1 297 ? -10.340 -9.932 -17.325 1.00 97.62 297 ALA A O 1
ATOM 2350 N N . ALA A 1 298 ? -12.480 -10.488 -16.933 1.00 98.25 298 ALA A N 1
ATOM 2351 C CA . ALA A 1 298 ? -12.769 -10.870 -18.314 1.00 98.25 298 ALA A CA 1
ATOM 2352 C C . ALA A 1 298 ? -12.604 -9.700 -19.304 1.00 98.25 298 ALA A C 1
ATOM 2354 O O . ALA A 1 298 ? -12.074 -9.894 -20.395 1.00 98.25 298 ALA A O 1
ATOM 2355 N N . GLU A 1 299 ? -13.011 -8.481 -18.941 1.00 98.44 299 GLU A N 1
ATOM 2356 C CA . GLU A 1 299 ? -12.751 -7.276 -19.747 1.00 98.44 299 GLU A CA 1
ATOM 2357 C C . GLU A 1 299 ? -11.251 -7.013 -19.917 1.00 98.44 299 GLU A C 1
ATOM 2359 O O . GLU A 1 299 ? -10.797 -6.696 -21.015 1.00 98.44 299 GLU A O 1
ATOM 2364 N N . THR A 1 300 ? -10.473 -7.187 -18.847 1.00 98.25 300 THR A N 1
ATOM 2365 C CA . THR A 1 300 ? -9.019 -6.997 -18.875 1.00 98.25 300 THR A CA 1
ATOM 2366 C C . THR A 1 300 ? -8.354 -8.000 -19.818 1.00 98.25 300 THR A C 1
ATOM 2368 O O . THR A 1 300 ? -7.519 -7.605 -20.628 1.00 98.25 300 THR A O 1
ATOM 2371 N N . GLU A 1 301 ? -8.745 -9.276 -19.767 1.00 98.31 301 GLU A N 1
ATOM 2372 C CA . GLU A 1 301 ? -8.234 -10.296 -20.692 1.00 98.31 301 GLU A CA 1
ATOM 2373 C C . GLU A 1 301 ? -8.627 -9.998 -22.145 1.00 98.31 301 GLU A C 1
ATOM 2375 O O . GLU A 1 301 ? -7.764 -10.015 -23.019 1.00 98.31 301 GLU A O 1
ATOM 2380 N N . ARG A 1 302 ? -9.872 -9.578 -22.408 1.00 98.56 302 ARG A N 1
ATOM 2381 C CA . ARG A 1 302 ? -10.296 -9.149 -23.757 1.00 98.56 302 ARG A CA 1
ATOM 2382 C C . ARG A 1 302 ? -9.464 -7.982 -24.292 1.00 98.56 302 ARG A C 1
ATOM 2384 O O . ARG A 1 302 ? -9.098 -7.974 -25.465 1.00 98.56 302 ARG A O 1
ATOM 2391 N N . LEU A 1 303 ? -9.157 -6.989 -23.454 1.00 98.19 303 LEU A N 1
ATOM 2392 C CA . LEU A 1 303 ? -8.309 -5.859 -23.849 1.00 98.19 303 LEU A CA 1
ATOM 2393 C C . LEU A 1 303 ? -6.868 -6.301 -24.121 1.00 98.19 303 LEU A C 1
ATOM 2395 O O . LEU A 1 303 ? -6.270 -5.845 -25.094 1.00 98.19 303 LEU A O 1
ATOM 2399 N N . LYS A 1 304 ? -6.317 -7.214 -23.313 1.00 98.25 304 LYS A N 1
ATOM 2400 C CA . LYS A 1 304 ? -4.995 -7.805 -23.571 1.00 98.25 304 LYS A CA 1
ATOM 2401 C C . LYS A 1 304 ? -4.969 -8.558 -24.901 1.00 98.25 304 LYS A C 1
ATOM 2403 O O . LYS A 1 304 ? -4.045 -8.353 -25.685 1.00 98.25 304 LYS A O 1
ATOM 2408 N N . GLU A 1 305 ? -5.977 -9.381 -25.180 1.00 98.38 305 GLU A N 1
ATOM 2409 C CA . GLU A 1 305 ? -6.115 -10.098 -26.453 1.00 98.38 305 GLU A CA 1
ATOM 2410 C C . GLU A 1 305 ? -6.219 -9.130 -27.639 1.00 98.38 305 GLU A C 1
ATOM 2412 O O . GLU A 1 305 ? -5.541 -9.324 -28.650 1.00 98.38 305 GLU A O 1
ATOM 2417 N N . ALA A 1 306 ? -6.995 -8.048 -27.504 1.00 98.38 306 ALA A N 1
ATOM 2418 C CA . ALA A 1 306 ? -7.106 -7.008 -28.525 1.00 98.38 306 ALA A CA 1
ATOM 2419 C C . ALA A 1 306 ? -5.760 -6.314 -28.789 1.00 98.38 306 ALA A C 1
ATOM 2421 O O . ALA A 1 306 ? -5.360 -6.160 -29.943 1.00 98.38 306 ALA A O 1
ATOM 2422 N N . ILE A 1 307 ? -5.023 -5.956 -27.731 1.00 98.12 307 ILE A N 1
ATOM 2423 C CA . ILE A 1 307 ? -3.680 -5.374 -27.840 1.00 98.12 307 ILE A CA 1
ATOM 2424 C C . ILE A 1 307 ? -2.732 -6.346 -28.550 1.00 98.12 307 ILE A C 1
ATOM 2426 O O . ILE A 1 307 ? -2.029 -5.941 -29.473 1.00 98.12 307 ILE A O 1
ATOM 2430 N N . GLN A 1 308 ? -2.715 -7.625 -28.170 1.00 98.12 308 GLN A N 1
ATOM 2431 C CA . GLN A 1 308 ? -1.889 -8.636 -28.842 1.00 98.12 308 GLN A CA 1
ATOM 2432 C C . GLN A 1 308 ? -2.274 -8.805 -30.318 1.00 98.12 308 GLN A C 1
ATOM 2434 O O . GLN A 1 308 ? -1.404 -8.968 -31.168 1.00 98.12 308 GLN A O 1
ATOM 2439 N N . GLY A 1 309 ? -3.570 -8.755 -30.638 1.00 98.44 309 GLY A N 1
ATOM 2440 C CA . GLY A 1 309 ? -4.064 -8.780 -32.014 1.00 98.44 309 GLY A CA 1
ATOM 2441 C C . GLY A 1 309 ? -3.539 -7.609 -32.846 1.00 98.44 309 GLY A C 1
ATOM 2442 O O . GLY A 1 309 ? -3.040 -7.827 -33.948 1.00 98.44 309 GLY A O 1
ATOM 2443 N N . LEU A 1 310 ? -3.585 -6.392 -32.297 1.00 98.12 310 LEU A N 1
ATOM 2444 C CA . LEU A 1 310 ? -3.059 -5.191 -32.952 1.00 98.12 310 LEU A CA 1
ATOM 2445 C C . LEU A 1 310 ? -1.539 -5.258 -33.162 1.00 98.12 310 LEU A C 1
ATOM 2447 O O . LEU A 1 310 ? -1.072 -4.900 -34.238 1.00 98.12 310 LEU A O 1
ATOM 2451 N N . HIS A 1 311 ? -0.774 -5.771 -32.192 1.00 97.88 311 HIS A N 1
ATOM 2452 C CA . HIS A 1 311 ? 0.673 -5.970 -32.359 1.00 97.88 311 HIS A CA 1
ATOM 2453 C C . HIS A 1 311 ? 0.985 -6.930 -33.514 1.00 97.88 311 HIS A C 1
ATOM 2455 O O . HIS A 1 311 ? 1.766 -6.579 -34.390 1.00 97.88 311 HIS A O 1
ATOM 2461 N N . ARG A 1 312 ? 0.300 -8.083 -33.597 1.00 97.88 312 ARG A N 1
ATOM 2462 C CA . ARG A 1 312 ? 0.468 -9.029 -34.721 1.00 97.88 312 ARG A CA 1
ATOM 2463 C C . ARG A 1 312 ? 0.115 -8.402 -36.073 1.00 97.88 312 ARG A C 1
ATOM 2465 O O . ARG A 1 312 ? 0.738 -8.711 -37.085 1.00 97.88 312 ARG A O 1
ATOM 2472 N N . GLN A 1 313 ? -0.910 -7.546 -36.116 1.00 97.69 313 GLN A N 1
ATOM 2473 C CA . GLN A 1 313 ? -1.267 -6.818 -37.337 1.00 97.69 313 GLN A CA 1
ATOM 2474 C C . GLN A 1 313 ? -0.176 -5.825 -37.742 1.00 97.69 313 GLN A C 1
ATOM 2476 O O . GLN A 1 313 ? 0.133 -5.728 -38.928 1.00 97.69 313 GLN A O 1
ATOM 2481 N N . LEU A 1 314 ? 0.402 -5.115 -36.773 1.00 97.69 314 LEU A N 1
ATOM 2482 C CA . LEU A 1 314 ? 1.472 -4.150 -36.993 1.00 97.69 314 LEU A CA 1
ATOM 2483 C C . LEU A 1 314 ? 2.745 -4.848 -37.495 1.00 97.69 314 LEU A C 1
ATOM 2485 O O . LEU A 1 314 ? 3.236 -4.484 -38.559 1.00 97.69 314 LEU A O 1
ATOM 2489 N N . GLU A 1 315 ? 3.166 -5.933 -36.841 1.00 97.50 315 GLU A N 1
ATOM 2490 C CA . GLU A 1 315 ? 4.265 -6.803 -37.293 1.00 97.50 315 GLU A CA 1
ATOM 2491 C C . GLU A 1 315 ? 4.029 -7.308 -38.728 1.00 97.50 315 GLU A C 1
ATOM 2493 O O . GLU A 1 315 ? 4.894 -7.211 -39.596 1.00 97.50 315 GLU A O 1
ATOM 2498 N N . GLY A 1 316 ? 2.816 -7.784 -39.030 1.00 97.38 316 GLY A N 1
ATOM 2499 C CA . GLY A 1 316 ? 2.467 -8.248 -40.373 1.00 97.38 316 GLY A CA 1
ATOM 2500 C C . GLY A 1 316 ? 2.492 -7.148 -41.445 1.00 97.38 316 GLY A C 1
ATOM 2501 O O . GLY A 1 316 ? 2.770 -7.439 -42.612 1.00 97.38 316 GLY A O 1
ATOM 2502 N N . LEU A 1 317 ? 2.197 -5.892 -41.091 1.00 96.75 317 LEU A N 1
ATOM 2503 C CA . LEU A 1 317 ? 2.325 -4.744 -41.996 1.00 96.75 317 LEU A CA 1
ATOM 2504 C C . LEU A 1 317 ? 3.792 -4.360 -42.204 1.00 96.75 317 LEU A C 1
ATOM 2506 O O . LEU A 1 317 ? 4.192 -4.144 -43.348 1.00 96.75 317 LEU A O 1
ATOM 2510 N N . GLU A 1 318 ? 4.586 -4.335 -41.135 1.00 96.12 318 GLU A N 1
ATOM 2511 C CA . GLU A 1 318 ? 6.029 -4.082 -41.188 1.00 96.12 318 GLU A CA 1
ATOM 2512 C C . GLU A 1 318 ? 6.743 -5.122 -42.061 1.00 96.12 318 GLU A C 1
ATOM 2514 O O . GLU A 1 318 ? 7.523 -4.758 -42.940 1.00 96.12 318 GLU A O 1
ATOM 2519 N N . GLU A 1 319 ? 6.413 -6.410 -41.924 1.00 96.06 319 GLU A N 1
ATOM 2520 C CA . GLU A 1 319 ? 6.956 -7.468 -42.783 1.00 96.06 319 GLU A CA 1
ATOM 2521 C C . GLU A 1 319 ? 6.596 -7.276 -44.263 1.00 96.06 319 GLU A C 1
ATOM 2523 O O . GLU A 1 319 ? 7.418 -7.527 -45.149 1.00 96.06 319 GLU A O 1
ATOM 2528 N N . ARG A 1 320 ? 5.355 -6.869 -44.562 1.00 95.69 320 ARG A N 1
ATOM 2529 C CA . ARG A 1 320 ? 4.914 -6.613 -45.944 1.00 95.69 320 ARG A CA 1
ATOM 2530 C C . ARG A 1 320 ? 5.650 -5.421 -46.536 1.00 95.69 320 ARG A C 1
ATOM 2532 O O . ARG A 1 320 ? 6.162 -5.535 -47.646 1.00 95.69 320 ARG A O 1
ATOM 2539 N N . GLN A 1 321 ? 5.747 -4.322 -45.790 1.00 93.56 321 GLN A N 1
ATOM 2540 C CA . GLN A 1 321 ? 6.506 -3.144 -46.202 1.00 93.56 321 GLN A CA 1
ATOM 2541 C C . GLN A 1 321 ? 7.986 -3.482 -46.399 1.00 93.56 321 GLN A C 1
ATOM 2543 O O . GLN A 1 321 ? 8.551 -3.120 -47.424 1.00 93.56 321 GLN A O 1
ATOM 2548 N N . GLY A 1 322 ? 8.596 -4.251 -45.492 1.00 94.19 322 GLY A N 1
ATOM 2549 C CA . GLY A 1 322 ? 9.973 -4.729 -45.635 1.00 94.19 322 GLY A CA 1
ATOM 2550 C C . GLY A 1 322 ? 10.180 -5.548 -46.913 1.00 94.19 322 GLY A C 1
ATOM 2551 O O . GLY A 1 322 ? 11.134 -5.314 -47.654 1.00 94.19 322 GLY A O 1
ATOM 2552 N N . LYS A 1 323 ? 9.242 -6.449 -47.238 1.00 94.38 323 LYS A N 1
ATOM 2553 C CA . LYS A 1 323 ? 9.253 -7.200 -48.506 1.00 94.38 323 LYS A CA 1
ATOM 2554 C C . LYS A 1 323 ? 9.111 -6.292 -49.726 1.00 94.38 323 LYS A C 1
ATOM 2556 O O . LYS A 1 323 ? 9.750 -6.560 -50.737 1.00 94.38 323 LYS A O 1
ATOM 2561 N N . GLU A 1 324 ? 8.277 -5.255 -49.671 1.00 93.56 324 GLU A N 1
ATOM 2562 C CA . GLU A 1 324 ? 8.154 -4.292 -50.771 1.00 93.56 324 GLU A CA 1
ATOM 2563 C C . GLU A 1 324 ? 9.425 -3.463 -50.946 1.00 93.56 324 GLU A C 1
ATOM 2565 O O . GLU A 1 324 ? 9.924 -3.373 -52.061 1.00 93.56 324 GLU A O 1
ATOM 2570 N N . VAL A 1 325 ? 10.011 -2.947 -49.864 1.00 91.62 325 VAL A N 1
ATOM 2571 C CA . VAL A 1 325 ? 11.291 -2.224 -49.912 1.00 91.62 325 VAL A CA 1
ATOM 2572 C C . VAL A 1 325 ? 12.390 -3.097 -50.524 1.00 91.62 325 VAL A C 1
ATOM 2574 O O . VAL A 1 325 ? 13.098 -2.633 -51.412 1.00 91.62 325 VAL A O 1
ATOM 2577 N N . HIS A 1 326 ? 12.488 -4.373 -50.135 1.00 89.50 326 HIS A N 1
ATOM 2578 C CA . HIS A 1 326 ? 13.440 -5.317 -50.733 1.00 89.50 326 HIS A CA 1
ATOM 2579 C C . HIS A 1 326 ? 13.182 -5.628 -52.211 1.00 89.50 326 HIS A C 1
ATOM 2581 O O . HIS A 1 326 ? 14.115 -6.008 -52.904 1.00 89.50 326 HIS A O 1
ATOM 2587 N N . LYS A 1 327 ? 11.949 -5.488 -52.717 1.00 90.69 327 LYS A N 1
ATOM 2588 C CA . LYS A 1 327 ? 11.676 -5.647 -54.158 1.00 90.69 327 LYS A CA 1
ATOM 2589 C C . LYS A 1 327 ? 12.195 -4.475 -54.993 1.00 90.69 327 LYS A C 1
ATOM 2591 O O . LYS A 1 327 ? 12.389 -4.652 -56.191 1.00 90.69 327 LYS A O 1
ATOM 2596 N N . TYR A 1 328 ? 12.350 -3.295 -54.393 1.00 81.06 328 TYR A N 1
ATOM 2597 C CA . TYR A 1 328 ? 12.786 -2.073 -55.078 1.00 81.06 328 TYR A CA 1
ATOM 2598 C C . TYR A 1 328 ? 14.276 -1.745 -54.867 1.00 81.06 328 TYR A C 1
ATOM 2600 O O . TYR A 1 328 ? 14.743 -0.730 -55.385 1.00 81.06 328 TYR A O 1
ATOM 2608 N N . GLN A 1 329 ? 15.005 -2.574 -54.114 1.00 61.47 329 GLN A N 1
ATOM 2609 C CA . GLN A 1 329 ? 16.461 -2.516 -53.926 1.00 61.47 329 GLN A CA 1
ATOM 2610 C C . GLN A 1 329 ? 17.156 -3.535 -54.828 1.00 61.47 329 GLN A C 1
ATOM 2612 O O . GLN A 1 329 ? 18.245 -3.194 -55.339 1.00 61.47 329 GLN A O 1
#

Organism: Chiloscyllium punctatum (NCBI:txid137246)

pLDDT: mean 83.72, std 21.26, range [30.8, 98.69]

InterPro domains:
  IPR039008 Intermediate filament, rod domain [PF00038] (63-329)
  IPR039008 Intermediate filament, rod domain [PS51842] (63-329)
  IPR039008 Intermediate filament, rod domain [SM01391] (62-329)
  IPR050405 Intermediate filament structural protein [PTHR45652] (51-329)

Sequence (329 aa):
MSVYDALGPSRRPWDEGRPPPASPCKRVSGLVRRTARAASCPSPCPPELPQLSAELLGLRARERQQLAELNDRFAGYIERVRRLEQQNRALALELQALRERHREPPRLHALYEHEIRGLRALLEHEGADKTRMEAERERMRAALARAKERYQEELRLRLDAEERLHQARDGADQAALANSGLEAGIASLLEEMAFLKKLHGEESAELEGRLQAAALAVTVEGGEAEAAEPPGAELSQALREIRRQYERLAHKNMQAAEDWYRAKFAAVSEAASRHSQAARSIRQETAGYHRLLQARAAETERLKEAIQGLHRQLEGLEERQGKEVHKYQ

Secondary structure (DSSP, 8-state):
------------TT---PPPPPPP--------------------------SHHHHHHHHHHHHHHHHHHHHHHHHHHHHHHHHHHHHHHHHHHHHHHHHHHTTSPPHHHHHHHHHHHHHHHHHHHHHHHHHHHHHHHHHHHHHHHHHHHHHHHHHHHHHHHHHHHHHHHHHHHHHHHHHHHHHHHHHHHHHHHHHHHHHHHHHHHHHHHHHHHHHHHHTT----------THHHHHHHHHHHHHHHHHHHHHHHHHHHHHHHHHHHHHHHHHHHHHHHHHHHHHHHHHHHHHHHHHHHHHHHHHHHHHHHHHHHHHHHHHHHHHHHH--

Foldseek 3Di:
DDDDDDDDDDDDDDPDDDDDDDDDDDDDDDDDDDDDDDDDDDDDDDDDDPDPVVVVVVVVVVVVVVVVVVVVVVVVVVVVVVVVVVVVVVVVVVVVVVVVVVVPDPVVVVVVVVVVVVVVVVVVVVVVVVVVVVVVVVVVVVVVVVVVVVVVVVVVVVVVVVVVVVVVVVVVVVVVVVVVVVVVVVVVVVVVVVVVVVVVVVVVVVVVVVVVVVVVVVVVDDDDYDDDDDPPPVVVVVVVVVVVVVVVVVVVVVVVVVVVVVVVVVVVVVVVVVVVVVVVVVVVVVVVVVVVVVVVVVVVVVVVVVVVVVVVVVVVVVVVVVVVVVVVD